Protein AF-C0BA17-F1 (afdb_monomer_lite)

Organism: NCBI:txid470146

Secondary structure (DSSP, 8-state):
----------HHHHHHHHHHHHHHHHHHHHHHHHHHHHHHH---TTS-HHHHHHHHHHHHHHHHHHHHIIIIIHHHHHHHHHHHHHTTT-TT-------S-HHHHHHHHHHHHHHHHHHHHHHHHHHHHHHHHHHHHHHHHHHHHHHHHHTTS---HHHHHHHHHHHHHHHHHHHHHHHHHHHHHHHHS----------

Sequence (199 aa):
MEQKKEKGLRIRSCLTGAIWLALVFSTVISALLFAFLNHFFNLPGSIPVLGWLLIFNTLIAGLITSFINAKLLEPITRLSKAMKEVSQGDFEQHLETNSRIAEVGESYQSFNVMTKELRATEVLQMDFVSNVSHEFKTPINAIEGYTMLLQGEELSSDQEEYVEKILFNTQRLSGLVGNILLLSKLENQNIPIEKNKNI

Structure (mmCIF, N/CA/C/O backbone):
data_AF-C0BA17-F1
#
_entry.id   AF-C0BA17-F1
#
loop_
_atom_site.group_PDB
_atom_site.id
_atom_site.type_symbol
_atom_site.label_atom_id
_atom_site.label_alt_id
_atom_site.label_comp_id
_atom_site.label_asym_id
_atom_site.label_entity_id
_atom_site.label_seq_id
_atom_site.pdbx_PDB_ins_code
_atom_site.Cartn_x
_atom_site.Cartn_y
_atom_site.Cartn_z
_atom_site.occupancy
_atom_site.B_iso_or_equiv
_atom_site.auth_seq_id
_atom_site.auth_comp_id
_atom_site.auth_asym_id
_atom_site.auth_atom_id
_atom_site.pdbx_PDB_model_num
ATOM 1 N N . MET A 1 1 ? 27.473 -35.190 5.246 1.00 37.75 1 MET A N 1
ATOM 2 C CA . MET A 1 1 ? 27.204 -35.273 3.792 1.00 37.75 1 MET A CA 1
ATOM 3 C C . MET A 1 1 ? 25.792 -34.764 3.562 1.00 37.75 1 MET A C 1
ATOM 5 O O . MET A 1 1 ? 24.911 -35.259 4.236 1.00 37.75 1 MET A O 1
ATOM 9 N N . GLU A 1 2 ? 25.442 -33.777 2.754 1.00 39.88 2 GLU A N 1
ATOM 10 C CA . GLU A 1 2 ? 26.120 -32.715 2.015 1.00 39.88 2 GLU A CA 1
ATOM 11 C C . GLU A 1 2 ? 25.071 -31.591 1.955 1.00 39.88 2 GLU A C 1
ATOM 13 O O . GLU A 1 2 ? 23.954 -31.812 1.489 1.00 39.88 2 GLU A O 1
ATOM 18 N N . GLN A 1 3 ? 25.390 -30.397 2.463 1.00 38.34 3 GLN A N 1
ATOM 19 C CA . GLN A 1 3 ? 24.541 -29.229 2.240 1.00 38.34 3 GLN A CA 1
ATOM 20 C C . GLN A 1 3 ? 24.748 -28.757 0.801 1.00 38.34 3 GLN A C 1
ATOM 22 O O . GLN A 1 3 ? 25.823 -28.269 0.441 1.00 38.34 3 GLN A O 1
ATOM 27 N N . LYS A 1 4 ? 23.704 -28.892 -0.019 1.00 41.78 4 LYS A N 1
ATOM 28 C CA . LYS A 1 4 ? 23.625 -28.332 -1.368 1.00 41.78 4 LYS A CA 1
ATOM 29 C C . LYS A 1 4 ? 23.579 -26.807 -1.255 1.00 41.78 4 LYS A C 1
ATOM 31 O O . LYS A 1 4 ? 22.530 -26.193 -1.111 1.00 41.78 4 LYS A O 1
ATOM 36 N N . LYS A 1 5 ? 24.768 -26.210 -1.265 1.00 42.09 5 LYS A N 1
ATOM 37 C CA . LYS A 1 5 ? 25.025 -24.771 -1.305 1.00 42.09 5 LYS A CA 1
ATOM 38 C C . LYS A 1 5 ? 24.617 -24.266 -2.689 1.00 42.09 5 LYS A C 1
ATOM 40 O O . LYS A 1 5 ? 25.444 -24.173 -3.596 1.00 42.09 5 LYS A O 1
ATOM 45 N N . GLU A 1 6 ? 23.321 -24.042 -2.876 1.00 44.59 6 GLU A N 1
ATOM 46 C CA . GLU A 1 6 ? 22.788 -23.481 -4.109 1.00 44.59 6 GLU A CA 1
ATOM 47 C C . GLU A 1 6 ? 23.373 -22.077 -4.265 1.00 44.59 6 GLU A C 1
ATOM 49 O O . GLU A 1 6 ? 23.166 -21.169 -3.456 1.00 44.59 6 GLU A O 1
ATOM 54 N N . LYS A 1 7 ? 24.272 -21.965 -5.243 1.00 46.41 7 LYS A N 1
ATOM 55 C CA . LYS A 1 7 ? 25.033 -20.763 -5.540 1.00 46.41 7 LYS A CA 1
ATOM 56 C C . LYS A 1 7 ? 24.039 -19.686 -5.945 1.00 46.41 7 LYS A C 1
ATOM 58 O O . LYS A 1 7 ? 23.653 -19.611 -7.106 1.00 46.41 7 LYS A O 1
ATOM 63 N N . GLY A 1 8 ? 23.685 -18.823 -4.997 1.00 43.81 8 GLY A N 1
ATOM 64 C CA . GLY A 1 8 ? 23.186 -17.489 -5.286 1.00 43.81 8 GLY A CA 1
ATOM 65 C C . GLY A 1 8 ? 24.250 -16.760 -6.097 1.00 43.81 8 GLY A C 1
ATOM 66 O O . GLY A 1 8 ? 25.112 -16.077 -5.539 1.00 43.81 8 GLY A O 1
ATOM 67 N N . LEU A 1 9 ? 24.230 -16.962 -7.416 1.00 45.84 9 LEU A N 1
ATOM 68 C CA . LEU A 1 9 ? 24.919 -16.133 -8.385 1.00 45.84 9 LEU A CA 1
ATOM 69 C C . LEU A 1 9 ? 24.298 -14.753 -8.200 1.00 45.84 9 LEU A C 1
ATOM 71 O O . LEU A 1 9 ? 23.216 -14.471 -8.707 1.00 45.84 9 LEU A O 1
ATOM 75 N N . ARG A 1 10 ? 24.913 -13.962 -7.314 1.00 52.06 10 ARG A N 1
ATOM 76 C CA . ARG A 1 10 ? 24.402 -12.671 -6.859 1.00 52.06 10 ARG A CA 1
ATOM 77 C C . ARG A 1 10 ? 23.952 -11.914 -8.100 1.00 52.06 10 ARG A C 1
ATOM 79 O O . ARG A 1 10 ? 24.750 -11.781 -9.017 1.00 52.06 10 ARG A O 1
ATOM 86 N N . ILE A 1 11 ? 22.720 -11.410 -8.114 1.00 52.88 11 ILE A N 1
ATOM 87 C CA . ILE A 1 11 ? 22.128 -10.570 -9.176 1.00 52.88 11 ILE A CA 1
ATOM 88 C C . ILE A 1 11 ? 23.150 -9.567 -9.758 1.00 52.88 11 ILE A C 1
ATOM 90 O O . ILE A 1 11 ? 23.197 -9.336 -10.962 1.00 52.88 11 ILE A O 1
ATOM 94 N N . ARG A 1 12 ? 24.071 -9.086 -8.910 1.00 41.84 12 ARG A N 1
ATOM 95 C CA . ARG A 1 12 ? 25.270 -8.307 -9.254 1.00 41.84 12 ARG A CA 1
ATOM 96 C C . ARG A 1 12 ? 26.158 -8.919 -10.356 1.00 41.84 12 ARG A C 1
ATOM 98 O O . ARG A 1 12 ? 26.514 -8.191 -11.266 1.00 41.84 12 ARG A O 1
ATOM 105 N N . SER A 1 13 ? 26.497 -10.208 -10.311 1.00 52.38 13 SER A N 1
ATOM 106 C CA . SER A 1 13 ? 27.333 -10.906 -11.305 1.00 52.38 13 SER A CA 1
ATOM 107 C C . SER A 1 13 ? 26.639 -11.090 -12.662 1.00 52.38 13 SER A C 1
ATOM 109 O O . SER A 1 13 ? 27.304 -11.084 -13.694 1.00 52.38 13 SER A O 1
ATOM 111 N N . CYS A 1 14 ? 25.309 -11.234 -12.673 1.00 49.97 14 CYS A N 1
ATOM 112 C CA . CYS A 1 14 ? 24.522 -11.290 -13.908 1.00 49.97 14 CYS A CA 1
ATOM 113 C C . CYS A 1 14 ? 24.388 -9.891 -14.535 1.00 49.97 14 CYS A C 1
ATOM 115 O O . CYS A 1 14 ? 24.635 -9.723 -15.727 1.00 49.97 14 CYS A O 1
ATOM 117 N N . LEU A 1 15 ? 24.123 -8.867 -13.711 1.00 55.53 15 LEU A N 1
ATOM 118 C CA . LEU A 1 15 ? 24.099 -7.459 -14.122 1.00 55.53 15 LEU A CA 1
ATOM 119 C C . LEU A 1 15 ? 25.442 -6.990 -14.682 1.00 55.53 15 LEU A C 1
ATOM 121 O O . LEU A 1 15 ? 25.468 -6.36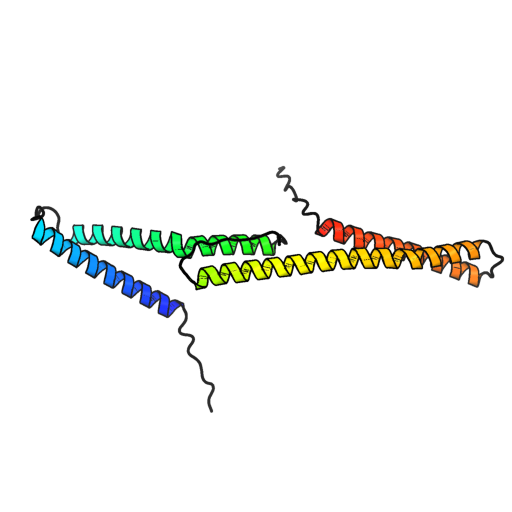2 -15.734 1.00 55.53 15 LEU A O 1
ATOM 125 N N . THR A 1 16 ? 26.563 -7.318 -14.033 1.00 61.41 16 THR A N 1
ATOM 126 C CA . THR A 1 16 ? 27.886 -6.953 -14.557 1.00 61.41 16 THR A CA 1
ATOM 127 C C . THR A 1 16 ? 28.165 -7.639 -15.890 1.00 61.41 16 THR A C 1
ATOM 129 O O . THR A 1 16 ? 28.666 -6.987 -16.800 1.00 61.41 16 THR A O 1
ATOM 132 N N . GLY A 1 17 ? 27.792 -8.914 -16.049 1.00 66.81 17 GLY A N 1
ATOM 133 C CA . GLY A 1 17 ? 27.901 -9.623 -17.328 1.00 66.81 17 GLY A CA 1
ATOM 134 C C . GLY A 1 17 ? 27.063 -8.982 -18.440 1.00 66.81 17 GLY A C 1
ATOM 135 O O . GLY A 1 17 ? 27.562 -8.779 -19.544 1.00 66.81 17 GLY A O 1
ATOM 136 N N . ALA A 1 18 ? 25.824 -8.589 -18.135 1.00 68.81 18 ALA A N 1
ATOM 137 C CA . ALA A 1 18 ? 24.942 -7.903 -19.077 1.00 68.81 18 ALA A CA 1
ATOM 138 C C . ALA A 1 18 ? 25.471 -6.513 -19.477 1.00 68.81 18 ALA A C 1
ATOM 140 O O . ALA A 1 18 ? 25.403 -6.150 -20.648 1.00 68.81 18 ALA A O 1
ATOM 141 N N . ILE A 1 19 ? 26.055 -5.762 -18.536 1.00 72.06 19 ILE A N 1
ATOM 142 C CA . ILE A 1 19 ? 26.684 -4.457 -18.802 1.00 72.06 19 ILE A CA 1
ATOM 143 C C . ILE A 1 19 ? 27.902 -4.617 -19.721 1.00 72.06 19 ILE A C 1
ATOM 145 O O . ILE A 1 19 ? 28.034 -3.881 -20.697 1.00 72.06 19 ILE A O 1
ATOM 149 N N . TRP A 1 20 ? 28.770 -5.597 -19.451 1.00 75.44 20 TRP A N 1
ATOM 150 C CA . TRP A 1 20 ? 29.926 -5.881 -20.307 1.00 75.44 20 TRP A CA 1
ATOM 151 C C . TRP A 1 20 ? 29.505 -6.321 -21.710 1.00 75.44 20 TRP A C 1
ATOM 153 O O . TRP A 1 20 ? 30.062 -5.833 -22.691 1.00 75.44 20 TRP A O 1
ATOM 163 N N . LEU A 1 21 ? 28.484 -7.174 -21.823 1.00 77.75 21 LEU A N 1
ATOM 164 C CA . LEU A 1 21 ? 27.915 -7.556 -23.115 1.00 77.75 21 LEU A CA 1
ATOM 165 C C . LEU A 1 21 ? 27.338 -6.344 -23.855 1.00 77.75 21 LEU A C 1
ATOM 167 O O . LEU A 1 21 ? 27.634 -6.167 -25.031 1.00 77.75 21 LEU A O 1
ATOM 171 N N . ALA A 1 22 ? 26.591 -5.469 -23.180 1.00 75.88 22 ALA A N 1
ATOM 172 C CA . ALA A 1 22 ? 26.044 -4.256 -23.787 1.00 75.88 22 ALA A CA 1
ATOM 173 C C . ALA A 1 22 ? 27.142 -3.299 -24.289 1.00 75.88 22 ALA A C 1
ATOM 175 O O . ALA A 1 22 ? 27.007 -2.727 -25.371 1.00 75.88 22 ALA A O 1
ATOM 176 N N . LEU A 1 23 ? 28.252 -3.163 -23.552 1.00 79.75 23 LEU A N 1
ATOM 177 C CA . LEU A 1 23 ? 29.409 -2.367 -23.974 1.00 79.75 23 LEU A CA 1
ATOM 178 C C . LEU A 1 23 ? 30.092 -2.959 -25.212 1.00 79.75 23 LEU A C 1
ATOM 180 O O . LEU A 1 23 ? 30.388 -2.221 -26.149 1.00 79.75 23 LEU A O 1
ATOM 184 N N . VAL A 1 24 ? 30.297 -4.279 -25.242 1.00 81.12 24 VAL A N 1
ATOM 185 C CA . VAL A 1 24 ? 30.885 -4.978 -26.397 1.00 81.12 24 VAL A CA 1
ATOM 186 C C . VAL A 1 24 ? 29.970 -4.886 -27.620 1.00 81.12 24 VAL A C 1
ATOM 188 O O . VAL A 1 24 ? 30.434 -4.615 -28.722 1.00 81.12 24 VAL A O 1
ATOM 191 N N . PHE A 1 25 ? 28.658 -5.043 -27.448 1.00 83.06 25 PHE A N 1
ATOM 192 C CA . PHE A 1 25 ? 27.710 -4.865 -28.548 1.00 83.06 25 PHE A CA 1
ATOM 193 C C . PHE A 1 25 ? 27.686 -3.419 -29.055 1.00 83.06 25 PHE A C 1
ATOM 195 O O . PHE A 1 25 ? 27.679 -3.206 -30.264 1.00 83.06 25 PHE A O 1
ATOM 202 N N . SER A 1 26 ? 27.737 -2.425 -28.163 1.00 80.56 26 SER A N 1
ATOM 203 C CA . SER A 1 26 ? 27.787 -1.005 -28.537 1.00 80.56 26 SER A CA 1
ATOM 204 C C . SER A 1 26 ? 29.020 -0.675 -29.387 1.00 80.56 26 SER A C 1
ATOM 206 O O . SER A 1 26 ? 28.904 -0.008 -30.418 1.00 80.56 26 SER A O 1
ATOM 208 N N . THR A 1 27 ? 30.198 -1.191 -29.017 1.00 82.00 27 THR A N 1
ATOM 209 C CA . THR A 1 27 ? 31.430 -0.965 -29.790 1.00 82.00 27 THR A CA 1
ATOM 210 C C . THR A 1 27 ? 31.397 -1.661 -31.148 1.00 82.00 27 THR A C 1
ATOM 212 O O . THR A 1 27 ? 31.800 -1.057 -32.142 1.00 82.00 27 THR A O 1
ATOM 215 N N . VAL A 1 28 ? 30.860 -2.883 -31.225 1.00 85.81 28 VAL A N 1
ATOM 216 C CA . VAL A 1 28 ? 30.693 -3.616 -32.490 1.00 85.81 28 VAL A CA 1
ATOM 217 C C . VAL A 1 28 ? 29.706 -2.903 -33.420 1.00 85.81 28 VAL A C 1
ATOM 219 O O . VAL A 1 28 ? 30.016 -2.698 -34.592 1.00 85.81 28 VAL A O 1
ATOM 222 N N . ILE A 1 29 ? 28.551 -2.465 -32.908 1.00 83.94 29 ILE A N 1
ATOM 223 C CA . ILE A 1 29 ? 27.542 -1.722 -33.684 1.00 83.94 29 ILE A CA 1
ATOM 224 C C . ILE A 1 29 ? 28.129 -0.407 -34.207 1.00 83.94 29 ILE A C 1
ATOM 226 O O . ILE A 1 29 ? 27.979 -0.094 -35.387 1.00 83.94 29 ILE A O 1
ATOM 230 N N . SER A 1 30 ? 28.836 0.336 -33.353 1.00 82.94 30 SER A N 1
ATOM 231 C CA . SER A 1 30 ? 29.522 1.578 -33.721 1.00 82.94 30 SER A CA 1
ATOM 232 C C . SER A 1 30 ? 30.542 1.363 -34.850 1.00 82.94 30 SER A C 1
ATOM 234 O O . SER A 1 30 ? 30.538 2.099 -35.839 1.00 82.94 30 SER A O 1
ATOM 236 N N . ALA A 1 31 ? 31.361 0.309 -34.762 1.00 81.75 31 ALA A N 1
ATOM 237 C CA . ALA A 1 31 ? 32.351 -0.028 -35.785 1.00 81.75 31 ALA A CA 1
ATOM 238 C C . ALA A 1 31 ? 31.712 -0.426 -37.128 1.00 81.75 31 ALA A C 1
ATOM 240 O O . ALA A 1 31 ? 32.164 0.026 -38.182 1.00 81.75 31 ALA A O 1
ATOM 241 N N . LEU A 1 32 ? 30.643 -1.231 -37.102 1.00 85.19 32 LEU A N 1
ATOM 242 C CA . LEU A 1 32 ? 29.906 -1.628 -38.306 1.00 85.19 32 LEU A CA 1
ATOM 243 C C . LEU A 1 32 ? 29.239 -0.430 -38.989 1.00 85.19 32 LEU A C 1
ATOM 245 O O . LEU A 1 32 ? 29.305 -0.299 -40.210 1.00 85.19 32 LEU A O 1
ATOM 249 N N . LEU A 1 33 ? 28.628 0.462 -38.208 1.00 82.38 33 LEU A N 1
ATOM 250 C CA . LEU A 1 33 ? 27.942 1.642 -38.726 1.00 82.38 33 LEU A CA 1
ATOM 251 C C . LEU A 1 33 ? 28.930 2.653 -39.324 1.00 82.38 33 LEU A C 1
ATOM 253 O O . LEU A 1 33 ? 28.670 3.209 -40.391 1.00 82.38 33 LEU A O 1
ATOM 257 N N . PHE A 1 34 ? 30.100 2.821 -38.700 1.00 82.44 34 PHE A N 1
ATOM 258 C CA . PHE A 1 34 ? 31.200 3.591 -39.278 1.00 82.44 34 PHE A CA 1
ATOM 259 C C . PHE A 1 34 ? 31.673 3.003 -40.617 1.00 82.44 34 PHE A C 1
ATOM 261 O O . PHE A 1 34 ? 31.776 3.734 -41.602 1.00 82.44 34 PHE A O 1
ATOM 268 N N . ALA A 1 35 ? 31.919 1.688 -40.681 1.00 82.12 35 ALA A N 1
ATOM 269 C CA . ALA A 1 35 ? 32.354 1.017 -41.907 1.00 82.12 35 ALA A CA 1
ATOM 270 C C . ALA A 1 35 ? 31.323 1.159 -43.043 1.00 82.12 35 ALA A C 1
ATOM 272 O O . ALA A 1 35 ? 31.694 1.447 -44.181 1.00 82.12 35 ALA A O 1
ATOM 273 N N . PHE A 1 36 ? 30.033 1.021 -42.721 1.00 84.81 36 PHE A N 1
ATOM 274 C CA . PHE A 1 36 ? 28.930 1.200 -43.664 1.00 84.81 36 PHE A CA 1
ATOM 275 C C . PHE A 1 36 ? 28.864 2.630 -44.221 1.00 84.81 36 PHE A C 1
ATOM 277 O O . PHE A 1 36 ? 28.823 2.817 -45.438 1.00 84.81 36 PHE A O 1
ATOM 284 N N . LEU A 1 37 ? 28.903 3.647 -43.353 1.00 79.94 37 LEU A N 1
ATOM 285 C CA . LEU A 1 37 ? 28.860 5.050 -43.777 1.00 79.94 37 LEU A CA 1
ATOM 286 C C . LEU A 1 37 ? 30.090 5.439 -44.599 1.00 79.94 37 LEU A C 1
ATOM 288 O O . LEU A 1 37 ? 29.957 6.135 -45.604 1.00 79.94 37 LEU A O 1
ATOM 292 N N . ASN A 1 38 ? 31.275 4.961 -44.213 1.00 78.44 38 ASN A N 1
ATOM 293 C CA . ASN A 1 38 ? 32.498 5.220 -44.961 1.00 78.44 38 ASN A CA 1
ATOM 294 C C . ASN A 1 38 ? 32.453 4.601 -46.369 1.00 78.44 38 ASN A C 1
ATOM 296 O O . ASN A 1 38 ? 32.897 5.235 -47.321 1.00 78.44 38 ASN A O 1
ATOM 300 N N . HIS A 1 39 ? 31.876 3.401 -46.512 1.00 81.25 39 HIS A N 1
ATOM 301 C CA . HIS A 1 39 ? 31.716 2.735 -47.807 1.00 81.25 39 HIS A CA 1
ATOM 302 C C . HIS A 1 39 ? 30.746 3.472 -48.744 1.00 81.25 39 HIS A C 1
ATOM 304 O O . HIS A 1 39 ? 31.025 3.597 -49.932 1.00 81.25 39 HIS A O 1
ATOM 310 N N . PHE A 1 40 ? 29.619 3.966 -48.222 1.00 81.56 40 PHE A N 1
ATOM 311 C CA . PHE A 1 40 ? 28.584 4.603 -49.044 1.00 81.56 40 PHE A CA 1
ATOM 312 C C . PHE A 1 40 ? 28.825 6.092 -49.325 1.00 81.56 40 PHE A C 1
ATOM 314 O O . PHE A 1 40 ? 28.455 6.565 -50.396 1.00 81.56 40 PHE A O 1
ATOM 321 N N . PHE A 1 41 ? 29.411 6.841 -48.385 1.00 76.88 41 PHE A N 1
ATOM 322 C CA . PHE A 1 41 ? 29.437 8.310 -48.442 1.00 76.88 41 PHE A CA 1
ATOM 323 C C . PHE A 1 41 ? 30.826 8.938 -48.619 1.00 76.88 41 PHE A C 1
ATOM 325 O O . PHE A 1 41 ? 30.887 10.161 -48.707 1.00 76.88 41 PHE A O 1
ATOM 332 N N . ASN A 1 42 ? 31.918 8.155 -48.699 1.00 69.12 42 ASN A N 1
ATOM 333 C CA . ASN A 1 42 ? 33.300 8.666 -48.801 1.00 69.12 42 ASN A CA 1
ATOM 334 C C . ASN A 1 42 ? 33.532 9.861 -47.855 1.00 69.12 42 ASN A C 1
ATOM 336 O O . ASN A 1 42 ? 33.768 10.991 -48.290 1.00 69.12 42 ASN A O 1
ATOM 340 N N . LEU A 1 43 ? 33.376 9.615 -46.549 1.00 67.38 43 LEU A N 1
ATOM 341 C CA . LEU A 1 43 ? 33.433 10.660 -45.527 1.00 67.38 43 LEU A CA 1
ATOM 342 C C . LEU A 1 43 ? 34.754 11.449 -45.628 1.00 67.38 43 LEU A C 1
ATOM 344 O O . LEU A 1 43 ? 35.813 10.845 -45.817 1.00 67.38 43 LEU A O 1
ATOM 348 N N . PRO A 1 44 ? 34.727 12.787 -45.482 1.00 64.06 44 PRO A N 1
ATOM 349 C CA . PRO A 1 44 ? 35.934 13.600 -45.558 1.00 64.06 44 PRO A CA 1
ATOM 350 C C . PRO A 1 44 ? 36.943 13.145 -44.497 1.00 64.06 44 PRO A C 1
ATOM 352 O O . PRO A 1 44 ? 36.621 13.071 -43.310 1.00 64.06 44 PRO A O 1
ATOM 355 N N . GLY A 1 45 ? 38.181 12.870 -44.919 1.00 63.00 45 GLY A N 1
ATOM 356 C CA . GLY A 1 45 ? 39.263 12.327 -44.081 1.00 63.00 45 GLY A CA 1
ATOM 357 C C . GLY A 1 45 ? 39.786 13.259 -42.978 1.00 63.00 45 GLY A C 1
ATOM 358 O O . GLY A 1 45 ? 40.876 13.042 -42.460 1.00 63.00 45 GLY A O 1
ATOM 359 N N . SER A 1 46 ? 39.047 14.313 -42.630 1.00 66.38 46 SER A N 1
ATOM 360 C CA . SER A 1 46 ? 39.433 15.312 -41.631 1.00 66.38 46 SER A CA 1
ATOM 361 C C . SER A 1 46 ? 39.185 14.854 -40.190 1.00 66.38 46 SER A C 1
ATOM 363 O O . SER A 1 46 ? 39.854 15.345 -39.285 1.00 66.38 46 SER A O 1
ATOM 365 N N . ILE A 1 47 ? 38.247 13.924 -39.956 1.00 72.94 47 ILE A N 1
ATOM 366 C CA . ILE A 1 47 ? 37.960 13.388 -38.616 1.00 72.94 47 ILE A CA 1
ATOM 367 C C . ILE A 1 47 ? 38.559 11.978 -38.498 1.00 72.94 47 ILE A C 1
ATOM 369 O O . ILE A 1 47 ? 38.169 11.095 -39.266 1.00 72.94 47 ILE A O 1
ATOM 373 N N . PRO A 1 48 ? 39.468 11.723 -37.537 1.00 79.12 48 PRO A N 1
ATOM 374 C CA . PRO A 1 48 ? 40.020 10.390 -37.324 1.00 79.12 48 PRO A CA 1
ATOM 375 C C . PRO A 1 48 ? 38.918 9.397 -36.925 1.00 79.12 48 PRO A C 1
ATOM 377 O O . PRO A 1 48 ? 37.978 9.756 -36.218 1.00 79.12 48 PRO A O 1
ATOM 380 N N . VAL A 1 49 ? 39.066 8.125 -37.314 1.00 74.56 49 VAL A N 1
ATOM 381 C CA . VAL A 1 49 ? 38.120 7.019 -37.026 1.00 74.56 49 VAL A CA 1
ATOM 382 C C . VAL A 1 49 ? 37.686 6.981 -35.553 1.00 74.56 49 VAL A C 1
ATOM 384 O O . VAL A 1 49 ? 36.518 6.759 -35.239 1.00 74.56 49 VAL A O 1
ATOM 387 N N . LEU A 1 50 ? 38.620 7.270 -34.642 1.00 76.75 50 LEU A N 1
ATOM 388 C CA . LEU A 1 50 ? 38.376 7.344 -33.201 1.00 76.75 50 LEU A CA 1
ATOM 389 C C . LEU A 1 50 ? 37.292 8.368 -32.817 1.00 76.75 50 LEU A C 1
ATOM 391 O O . LEU A 1 50 ? 36.510 8.104 -31.908 1.00 76.75 50 LEU A O 1
ATOM 395 N N . GLY A 1 51 ? 37.206 9.506 -33.514 1.00 80.94 51 GLY A N 1
ATOM 396 C CA . GLY A 1 51 ? 36.201 10.539 -33.247 1.00 80.94 51 GLY A CA 1
ATOM 397 C C . GLY A 1 51 ? 34.779 10.054 -33.531 1.00 80.94 51 GLY A C 1
ATOM 398 O O . GLY A 1 51 ? 33.887 10.223 -32.702 1.00 80.94 51 GLY A O 1
ATOM 399 N N . TRP A 1 52 ? 34.578 9.369 -34.658 1.00 77.19 52 TRP A N 1
ATOM 400 C CA . TRP A 1 52 ? 33.281 8.787 -35.012 1.00 77.19 52 TRP A CA 1
ATOM 401 C C . TRP A 1 52 ? 32.855 7.675 -34.052 1.00 77.19 52 TRP A C 1
ATOM 403 O O . TRP A 1 52 ? 31.696 7.633 -33.638 1.00 77.19 52 TRP A O 1
ATOM 413 N N . LEU A 1 53 ? 33.793 6.820 -33.634 1.00 80.56 53 LEU A N 1
ATOM 414 C CA . LEU A 1 53 ? 33.509 5.757 -32.669 1.00 80.56 53 LEU A CA 1
ATOM 415 C C . LEU A 1 53 ? 33.008 6.306 -31.327 1.00 80.56 53 LEU A C 1
ATOM 417 O O . LEU A 1 53 ? 32.067 5.745 -30.761 1.00 80.56 53 LEU A O 1
ATOM 421 N N . LEU A 1 54 ? 33.594 7.404 -30.833 1.00 83.00 54 LEU A N 1
ATOM 422 C CA . LEU A 1 54 ? 33.161 8.057 -29.593 1.00 83.00 54 LEU A CA 1
ATOM 423 C C . LEU A 1 54 ? 31.760 8.668 -29.715 1.00 83.00 54 LEU A C 1
ATOM 425 O O . LEU A 1 54 ? 30.954 8.529 -28.790 1.00 83.00 54 LEU A O 1
ATOM 429 N N . ILE A 1 55 ? 31.450 9.296 -30.854 1.00 84.06 55 ILE A N 1
ATOM 430 C CA . ILE A 1 55 ? 30.126 9.878 -31.117 1.00 84.06 55 ILE A CA 1
ATOM 431 C C . ILE A 1 55 ? 29.056 8.783 -31.095 1.00 84.06 55 ILE A C 1
ATOM 433 O O . ILE A 1 55 ? 28.074 8.894 -30.361 1.00 84.06 55 ILE A O 1
ATOM 437 N N . PHE A 1 56 ? 29.261 7.693 -31.838 1.00 82.81 56 PHE A N 1
ATOM 438 C CA . PHE A 1 56 ? 28.295 6.595 -31.882 1.00 82.81 56 PHE A CA 1
ATOM 439 C C . PHE A 1 56 ? 28.160 5.879 -30.542 1.00 82.81 56 PHE A C 1
ATOM 441 O O . PHE A 1 56 ? 27.042 5.573 -30.141 1.00 82.81 56 PHE A O 1
ATOM 448 N N . ASN A 1 57 ? 29.258 5.662 -29.814 1.00 83.56 57 ASN A N 1
ATOM 449 C CA . ASN A 1 57 ? 29.194 5.050 -28.488 1.00 83.56 57 ASN A CA 1
ATOM 450 C C . ASN A 1 57 ? 28.364 5.913 -27.521 1.00 83.56 57 ASN A C 1
ATOM 452 O O . ASN A 1 57 ? 27.459 5.404 -26.864 1.00 83.56 57 ASN A O 1
ATOM 456 N N . THR A 1 58 ? 28.588 7.230 -27.515 1.00 85.94 58 THR A N 1
ATOM 457 C CA . THR A 1 58 ? 27.820 8.170 -26.682 1.00 85.94 58 THR A CA 1
ATOM 458 C C . THR A 1 58 ? 26.337 8.187 -27.065 1.00 85.94 58 THR A C 1
ATOM 460 O O . THR A 1 58 ? 25.475 8.150 -26.186 1.00 85.94 58 THR A O 1
ATOM 463 N N . LEU A 1 59 ? 26.020 8.184 -28.365 1.00 85.06 59 LEU A N 1
ATOM 464 C CA . LEU A 1 59 ? 24.638 8.123 -28.851 1.00 85.06 59 LEU A CA 1
ATOM 465 C C . LEU A 1 59 ? 23.943 6.820 -28.439 1.00 85.06 59 LEU A C 1
ATOM 467 O O . LEU A 1 59 ? 22.839 6.858 -27.897 1.00 85.06 59 LEU A O 1
ATOM 471 N N . ILE A 1 60 ? 24.595 5.673 -28.645 1.00 84.19 60 ILE A N 1
ATOM 472 C CA . ILE A 1 60 ? 24.058 4.357 -28.276 1.00 84.19 60 ILE A CA 1
ATOM 473 C C . ILE A 1 60 ? 23.859 4.273 -26.758 1.00 84.19 60 ILE A C 1
ATOM 475 O O . ILE A 1 60 ? 22.794 3.856 -26.303 1.00 84.19 60 ILE A O 1
ATOM 479 N N . ALA A 1 61 ? 24.836 4.716 -25.965 1.00 82.12 61 ALA A N 1
ATOM 480 C CA . ALA A 1 61 ? 24.734 4.737 -24.509 1.00 82.12 61 ALA A CA 1
ATOM 481 C C . ALA A 1 61 ? 23.568 5.615 -24.025 1.00 82.12 61 ALA A C 1
ATOM 483 O O . ALA A 1 61 ? 22.816 5.204 -23.138 1.00 82.12 61 ALA A O 1
ATOM 484 N N . GLY A 1 62 ? 23.370 6.788 -24.634 1.00 83.38 62 GLY A N 1
ATOM 485 C CA . GLY A 1 62 ? 22.237 7.669 -24.346 1.00 83.38 62 GLY A CA 1
ATOM 486 C C . GLY A 1 62 ? 20.886 7.018 -24.659 1.00 83.38 62 GLY A C 1
ATOM 487 O O . GLY A 1 62 ? 19.977 7.061 -23.828 1.00 83.38 62 GLY A O 1
ATOM 488 N N . LEU A 1 63 ? 20.770 6.346 -25.809 1.00 83.88 63 LEU A N 1
ATOM 489 C CA . LEU A 1 63 ? 19.557 5.621 -26.204 1.00 83.88 63 LEU A CA 1
ATOM 490 C C . LEU A 1 63 ? 19.238 4.466 -25.250 1.00 83.88 63 LEU A C 1
ATOM 492 O O . LEU A 1 63 ? 18.104 4.349 -24.787 1.00 83.88 63 LEU A O 1
ATOM 496 N N . ILE A 1 64 ? 20.237 3.646 -24.913 1.00 84.31 64 ILE A N 1
ATOM 497 C CA . ILE A 1 64 ? 20.078 2.538 -23.961 1.00 84.31 64 ILE A CA 1
ATOM 498 C C . ILE A 1 64 ? 19.648 3.078 -22.594 1.00 84.31 64 ILE A C 1
ATOM 500 O O . ILE A 1 64 ? 18.704 2.564 -21.997 1.00 84.31 64 ILE A O 1
ATOM 504 N N . THR A 1 65 ? 20.297 4.140 -22.113 1.00 83.31 65 THR A N 1
ATOM 505 C CA . THR A 1 65 ? 19.975 4.757 -20.818 1.00 83.31 65 THR A CA 1
ATOM 506 C C . THR A 1 65 ? 18.541 5.280 -20.794 1.00 83.31 65 THR A C 1
ATOM 508 O O . THR A 1 65 ? 17.793 4.985 -19.862 1.00 83.31 65 THR A O 1
ATOM 511 N N . SER A 1 66 ? 18.129 6.008 -21.835 1.00 81.81 66 SER A N 1
ATOM 512 C CA . SER A 1 66 ? 16.761 6.515 -21.967 1.00 81.81 66 SER A CA 1
ATOM 513 C C . SER A 1 66 ? 15.735 5.376 -21.991 1.00 81.81 66 SER A C 1
ATOM 515 O O . SER A 1 66 ? 14.719 5.436 -21.294 1.00 81.81 66 SER A O 1
ATOM 517 N N . PHE A 1 67 ? 16.038 4.293 -22.711 1.00 85.19 67 PHE A N 1
ATOM 518 C CA . PHE A 1 67 ? 15.186 3.112 -22.777 1.00 85.19 67 PHE A CA 1
ATOM 519 C C . PHE A 1 67 ? 15.032 2.423 -21.414 1.00 85.19 67 PHE A C 1
ATOM 521 O O . PHE A 1 67 ? 13.907 2.151 -20.994 1.00 85.19 67 PHE A O 1
ATOM 528 N N . ILE A 1 68 ? 16.137 2.178 -20.697 1.00 82.88 68 ILE A N 1
ATOM 529 C CA . ILE A 1 68 ? 16.114 1.576 -19.353 1.00 82.88 68 ILE A CA 1
ATOM 530 C C . ILE A 1 68 ? 15.320 2.459 -18.389 1.00 82.88 68 ILE A C 1
ATOM 532 O O . ILE A 1 68 ? 14.496 1.951 -17.626 1.00 82.88 68 ILE A O 1
ATOM 536 N N . ASN A 1 69 ? 15.533 3.776 -18.442 1.00 83.69 69 ASN A N 1
ATOM 537 C CA . ASN A 1 69 ? 14.834 4.712 -17.574 1.00 83.69 69 ASN A CA 1
ATOM 538 C C . ASN A 1 69 ? 13.313 4.633 -17.771 1.00 83.69 69 ASN A C 1
ATOM 540 O O . ASN A 1 69 ? 12.586 4.413 -16.808 1.00 83.69 69 ASN A O 1
ATOM 544 N N . ALA A 1 70 ? 12.843 4.722 -19.018 1.00 84.44 70 ALA A N 1
ATOM 545 C CA . ALA A 1 70 ? 11.414 4.726 -19.331 1.00 84.44 70 ALA A CA 1
ATOM 546 C C . ALA A 1 70 ? 10.729 3.358 -19.142 1.00 84.44 70 ALA A C 1
ATOM 548 O O . ALA A 1 70 ? 9.534 3.295 -18.861 1.00 84.44 70 ALA A O 1
ATOM 549 N N . LYS A 1 71 ? 11.449 2.243 -19.338 1.00 83.44 71 LYS A N 1
ATOM 550 C CA . LYS A 1 71 ? 10.854 0.892 -19.304 1.00 83.44 71 LYS A CA 1
ATOM 551 C C . LYS A 1 71 ? 10.984 0.172 -17.970 1.00 83.44 71 LYS A C 1
ATOM 553 O O . LYS A 1 71 ? 10.165 -0.702 -17.700 1.00 83.44 71 LYS A O 1
ATOM 558 N N . LEU A 1 72 ? 11.988 0.506 -17.164 1.00 83.62 72 LEU A N 1
ATOM 559 C CA . LEU A 1 72 ? 12.295 -0.223 -15.935 1.00 83.62 72 LEU A CA 1
ATOM 560 C C . LEU A 1 72 ? 12.424 0.708 -14.729 1.00 83.62 72 LEU A C 1
ATOM 562 O O . LEU A 1 72 ? 11.776 0.473 -13.714 1.00 83.62 72 LEU A O 1
ATOM 566 N N . LEU A 1 73 ? 13.216 1.778 -14.835 1.00 85.88 73 LEU A N 1
ATOM 567 C CA . LEU A 1 73 ? 13.548 2.598 -13.669 1.00 85.88 73 LEU A CA 1
ATOM 568 C C . LEU A 1 73 ? 12.364 3.451 -13.191 1.00 85.88 73 LEU A C 1
ATOM 570 O O . LEU A 1 73 ? 12.065 3.460 -12.002 1.00 85.88 73 LEU A O 1
ATOM 574 N N . GLU A 1 74 ? 11.660 4.119 -14.104 1.00 88.44 74 GLU A N 1
ATOM 575 C CA . GLU A 1 74 ? 10.505 4.959 -13.778 1.00 88.44 74 GLU A CA 1
ATOM 576 C C . GLU A 1 74 ? 9.322 4.167 -13.180 1.00 88.44 74 GLU A C 1
ATOM 578 O O . GLU A 1 74 ? 8.784 4.594 -12.157 1.00 88.44 74 GLU A O 1
ATOM 583 N N . PRO A 1 75 ? 8.921 2.995 -13.715 1.00 90.31 75 PRO A N 1
ATOM 584 C CA . PRO A 1 75 ? 7.910 2.172 -13.055 1.00 90.31 75 PRO A CA 1
ATOM 585 C C . PRO A 1 75 ? 8.317 1.737 -11.638 1.00 90.31 75 PRO A C 1
ATOM 587 O O . PRO A 1 75 ? 7.527 1.825 -10.700 1.00 90.31 75 PRO A O 1
ATOM 590 N N . ILE A 1 76 ? 9.572 1.322 -11.441 1.00 91.88 76 ILE A N 1
ATOM 591 C CA . ILE A 1 76 ? 10.053 0.893 -10.119 1.00 91.88 76 ILE A CA 1
ATOM 592 C C . ILE A 1 76 ? 10.053 2.059 -9.122 1.00 91.88 76 ILE A C 1
ATOM 594 O O . ILE A 1 76 ? 9.690 1.871 -7.960 1.00 91.88 76 ILE A O 1
ATOM 598 N N . THR A 1 77 ? 10.428 3.272 -9.541 1.00 91.06 77 THR A N 1
ATOM 599 C CA . THR A 1 77 ? 10.406 4.437 -8.643 1.00 91.06 77 THR A CA 1
ATOM 600 C C . THR A 1 77 ? 8.986 4.861 -8.284 1.00 91.06 77 THR A C 1
ATOM 602 O O . THR A 1 77 ? 8.745 5.197 -7.125 1.00 91.06 77 THR A O 1
ATOM 605 N N . ARG A 1 78 ? 8.030 4.782 -9.220 1.00 93.56 78 ARG A N 1
ATOM 606 C CA . ARG A 1 78 ? 6.602 5.009 -8.934 1.00 93.56 78 ARG A CA 1
ATOM 607 C C . ARG A 1 78 ? 6.061 3.991 -7.930 1.00 93.56 78 ARG A C 1
ATOM 609 O O . ARG A 1 78 ? 5.446 4.393 -6.948 1.00 93.56 78 ARG A O 1
ATOM 616 N N . LEU A 1 79 ? 6.358 2.706 -8.129 1.00 95.25 79 LEU A N 1
ATOM 617 C CA . LEU A 1 79 ? 5.984 1.642 -7.194 1.00 95.25 79 LEU A CA 1
ATOM 618 C C . LEU A 1 79 ? 6.593 1.875 -5.803 1.00 95.25 79 LEU A C 1
ATOM 620 O O . LEU A 1 79 ? 5.897 1.793 -4.799 1.00 95.25 79 LEU A O 1
ATOM 624 N N . SER A 1 80 ? 7.878 2.232 -5.738 1.00 94.19 80 SER A N 1
ATOM 625 C CA . SER A 1 80 ? 8.571 2.555 -4.482 1.00 94.19 80 SER A CA 1
ATOM 626 C C . SER A 1 80 ? 7.941 3.740 -3.748 1.00 94.19 80 SER A C 1
ATOM 628 O O . SER A 1 80 ? 7.762 3.699 -2.530 1.00 94.19 80 SER A O 1
ATOM 630 N N . LYS A 1 81 ? 7.544 4.782 -4.486 1.00 94.50 81 LYS A N 1
ATOM 631 C CA . LYS A 1 81 ? 6.847 5.935 -3.915 1.00 94.50 81 LYS A CA 1
ATOM 632 C C . LYS A 1 81 ? 5.482 5.538 -3.343 1.00 94.50 81 LYS A C 1
ATOM 634 O O . LYS A 1 81 ? 5.208 5.878 -2.198 1.00 94.50 81 LYS A O 1
ATOM 639 N N . ALA A 1 82 ? 4.683 4.773 -4.084 1.00 95.62 82 ALA A N 1
ATOM 640 C CA . ALA A 1 82 ? 3.383 4.308 -3.602 1.00 95.62 82 ALA A CA 1
ATOM 641 C C . ALA A 1 82 ? 3.516 3.363 -2.397 1.00 95.62 82 ALA A C 1
ATOM 643 O O . ALA A 1 82 ? 2.771 3.487 -1.434 1.00 95.62 82 ALA A O 1
ATOM 644 N N . MET A 1 83 ? 4.520 2.476 -2.379 1.00 95.19 83 MET A N 1
ATOM 645 C CA . MET A 1 83 ? 4.822 1.652 -1.199 1.00 95.19 83 MET A CA 1
ATOM 646 C C . MET A 1 83 ? 5.145 2.503 0.034 1.00 95.19 83 MET A C 1
ATOM 648 O O . MET A 1 83 ? 4.775 2.137 1.148 1.00 95.19 83 MET A O 1
ATOM 652 N N . LYS A 1 84 ? 5.809 3.650 -0.145 1.00 93.50 84 LYS A N 1
ATOM 653 C CA . LYS A 1 84 ? 6.060 4.589 0.952 1.00 93.50 84 LYS A CA 1
ATOM 654 C C . LYS A 1 84 ? 4.771 5.249 1.446 1.00 93.50 84 LYS A C 1
ATOM 656 O O . LYS A 1 84 ? 4.624 5.403 2.653 1.00 93.50 84 LYS A O 1
ATOM 661 N N . GLU A 1 85 ? 3.859 5.610 0.551 1.00 92.69 85 GLU A N 1
ATOM 662 C CA . GLU A 1 85 ? 2.545 6.171 0.908 1.00 92.69 85 GLU A CA 1
ATOM 663 C C . GLU A 1 85 ? 1.707 5.131 1.682 1.00 92.69 85 GLU A C 1
ATOM 665 O O . GLU A 1 85 ? 1.256 5.408 2.790 1.00 92.69 85 GLU A O 1
ATOM 670 N N . VAL A 1 86 ? 1.673 3.878 1.216 1.00 93.75 86 VAL A N 1
ATOM 671 C CA . VAL A 1 86 ? 1.052 2.744 1.931 1.00 93.75 86 VAL A CA 1
ATOM 672 C C . VAL A 1 86 ? 1.669 2.520 3.314 1.00 93.75 86 VAL A C 1
ATOM 674 O O . VAL A 1 86 ? 0.954 2.278 4.281 1.00 93.75 86 VAL A O 1
ATOM 677 N N . SER A 1 87 ? 2.994 2.649 3.455 1.00 90.75 87 SER A N 1
ATOM 678 C CA . SER A 1 87 ? 3.658 2.520 4.764 1.00 90.75 87 SER A CA 1
ATOM 679 C C . SER A 1 87 ? 3.278 3.616 5.768 1.00 90.75 87 SER A C 1
ATOM 681 O O . SER A 1 87 ? 3.543 3.469 6.958 1.00 90.75 87 SER A O 1
ATOM 683 N N . GLN A 1 88 ? 2.680 4.713 5.295 1.00 90.06 88 GLN A N 1
ATOM 684 C CA . GLN A 1 88 ? 2.174 5.811 6.119 1.00 90.06 88 GLN A CA 1
ATOM 685 C C . GLN A 1 88 ? 0.685 5.653 6.467 1.00 90.06 88 GLN A C 1
ATOM 687 O O . GLN A 1 88 ? 0.139 6.539 7.115 1.00 90.06 88 GLN A O 1
ATOM 692 N N . GLY A 1 89 ? 0.051 4.539 6.078 1.00 87.69 89 GLY A N 1
ATOM 693 C CA . GLY A 1 89 ? -1.365 4.254 6.333 1.00 87.69 89 GLY A CA 1
ATOM 694 C C . GLY A 1 89 ? -2.297 4.595 5.170 1.00 87.69 89 GLY A C 1
ATOM 695 O O . GLY A 1 89 ? -3.496 4.377 5.274 1.00 87.69 89 GLY A O 1
ATOM 696 N N . ASP A 1 90 ? -1.779 5.097 4.045 1.00 89.56 90 ASP A N 1
ATOM 697 C CA . ASP A 1 90 ? -2.607 5.373 2.870 1.00 89.56 90 ASP A CA 1
ATOM 698 C C . ASP A 1 90 ? -2.830 4.097 2.041 1.00 89.56 90 ASP A C 1
ATOM 700 O O . ASP A 1 90 ? -2.072 3.769 1.122 1.00 89.56 90 ASP A O 1
ATOM 704 N N . PHE A 1 91 ? -3.890 3.358 2.373 1.00 91.56 91 PHE A N 1
ATOM 705 C CA . PHE A 1 91 ? -4.320 2.167 1.634 1.00 91.56 91 PHE A CA 1
ATOM 706 C C . PHE A 1 91 ? -5.233 2.494 0.440 1.00 91.56 91 PHE A C 1
ATOM 708 O O . PHE A 1 91 ? -5.735 1.583 -0.235 1.00 91.56 91 PHE A O 1
ATOM 715 N N . GLU A 1 92 ? -5.432 3.782 0.124 1.00 89.38 92 GLU A N 1
ATOM 716 C CA . GLU A 1 92 ? -6.232 4.206 -1.027 1.00 89.38 92 GLU A CA 1
ATOM 717 C C . GLU A 1 92 ? -5.490 4.058 -2.370 1.00 89.38 92 GLU A C 1
ATOM 719 O O . GLU A 1 92 ? -6.082 4.127 -3.449 1.00 89.38 92 GLU A O 1
ATOM 724 N N . GLN A 1 93 ? -4.196 3.747 -2.297 1.00 91.62 93 GLN A N 1
ATOM 725 C CA . GLN A 1 93 ? -3.275 3.662 -3.422 1.00 91.62 93 GLN A CA 1
ATOM 726 C C . GLN A 1 93 ? -3.638 2.568 -4.437 1.00 91.62 93 GLN A C 1
ATOM 728 O O . GLN A 1 93 ? -3.777 1.383 -4.111 1.00 91.62 93 GLN A O 1
ATOM 733 N N . HIS A 1 94 ? -3.698 2.976 -5.706 1.00 91.94 94 HIS A N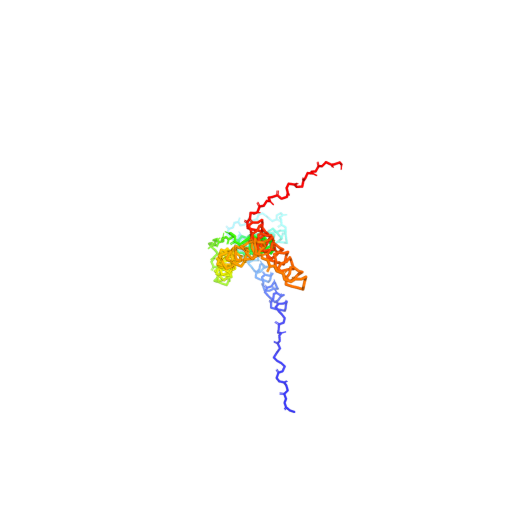 1
ATOM 734 C CA . HIS A 1 94 ? -3.865 2.104 -6.864 1.00 91.94 94 HIS A CA 1
ATOM 735 C C . HIS A 1 94 ? -2.925 2.541 -7.985 1.00 91.94 94 HIS A C 1
ATOM 737 O O . HIS A 1 94 ? -2.864 3.720 -8.337 1.00 91.94 94 HIS A O 1
ATOM 743 N N . LEU A 1 95 ? -2.197 1.586 -8.561 1.00 93.00 95 LEU A N 1
ATOM 744 C CA . LEU A 1 95 ? -1.245 1.856 -9.627 1.00 93.00 95 LEU A CA 1
ATOM 745 C C . LEU A 1 95 ? -1.584 1.097 -10.905 1.00 93.00 95 LEU A C 1
ATOM 747 O O . LEU A 1 95 ? -1.733 -0.123 -10.900 1.00 93.00 95 LEU A O 1
ATOM 751 N N . GLU A 1 96 ? -1.553 1.809 -12.026 1.00 89.81 96 GLU A N 1
ATOM 752 C CA . GLU A 1 96 ? -1.586 1.216 -13.359 1.00 89.81 96 GLU A CA 1
ATOM 753 C C . GLU A 1 96 ? -0.210 1.301 -14.026 1.00 89.81 96 GLU A C 1
ATOM 755 O O . GLU A 1 96 ? 0.549 2.262 -13.846 1.00 89.81 96 GLU A O 1
ATOM 760 N N . THR A 1 97 ? 0.126 0.287 -14.823 1.00 87.56 97 THR A N 1
ATOM 761 C CA . THR A 1 97 ? 1.361 0.269 -15.606 1.00 87.56 97 THR A CA 1
ATOM 762 C C . THR A 1 97 ? 1.121 -0.256 -17.009 1.00 87.56 97 THR A C 1
ATOM 764 O O . THR A 1 97 ? 0.497 -1.290 -17.209 1.00 87.56 97 THR A O 1
ATOM 767 N N . ASN A 1 98 ? 1.696 0.447 -17.984 1.00 84.19 98 ASN A N 1
ATOM 768 C CA . ASN A 1 98 ? 1.774 0.013 -19.380 1.00 84.19 98 ASN A CA 1
ATOM 769 C C . ASN A 1 98 ? 3.140 -0.626 -19.688 1.00 84.19 98 ASN A C 1
ATOM 771 O O . ASN A 1 98 ? 3.607 -0.610 -20.835 1.00 84.19 98 ASN A O 1
ATOM 775 N N . SER A 1 99 ? 3.845 -1.110 -18.658 1.00 83.06 99 SER A N 1
ATOM 776 C CA . SER A 1 99 ? 5.137 -1.758 -18.853 1.00 83.06 99 SER A CA 1
ATOM 777 C C . SER A 1 99 ? 4.973 -3.009 -19.710 1.00 83.06 99 SER A C 1
ATOM 779 O O . SER A 1 99 ? 4.059 -3.803 -19.523 1.00 83.06 99 SER A O 1
ATOM 781 N N . ARG A 1 100 ? 5.891 -3.189 -20.662 1.00 81.00 100 ARG A N 1
ATOM 782 C CA . ARG A 1 100 ? 5.958 -4.404 -21.489 1.00 81.00 100 ARG A CA 1
ATOM 783 C C . ARG A 1 100 ? 6.724 -5.534 -20.797 1.00 81.00 100 ARG A C 1
ATOM 785 O O . ARG A 1 100 ? 6.795 -6.628 -21.340 1.00 81.00 100 ARG A O 1
ATOM 792 N N . ILE A 1 101 ? 7.345 -5.242 -19.655 1.00 85.31 101 ILE A N 1
ATOM 793 C CA . ILE A 1 101 ? 8.098 -6.210 -18.860 1.00 85.31 101 ILE A CA 1
ATOM 794 C C . ILE A 1 101 ? 7.097 -6.905 -17.939 1.00 85.31 101 ILE A C 1
ATOM 796 O O . ILE A 1 101 ? 6.491 -6.244 -17.092 1.00 85.31 101 ILE A O 1
ATOM 800 N N . ALA A 1 102 ? 6.917 -8.212 -18.124 1.00 87.88 102 ALA A N 1
ATOM 801 C CA . ALA A 1 102 ? 5.907 -8.995 -17.417 1.00 87.88 102 ALA A CA 1
ATOM 802 C C . ALA A 1 102 ? 6.087 -8.916 -15.893 1.00 87.88 102 ALA A C 1
ATOM 804 O O . ALA A 1 102 ? 5.129 -8.644 -15.179 1.00 87.88 102 ALA A O 1
ATOM 805 N N . GLU A 1 103 ? 7.325 -9.020 -15.410 1.00 89.31 103 GLU A N 1
ATOM 806 C CA . GLU A 1 103 ? 7.678 -8.979 -13.987 1.00 89.31 103 GLU A CA 1
ATOM 807 C C . GLU A 1 103 ? 7.349 -7.621 -13.341 1.00 89.31 103 GLU A C 1
ATOM 809 O O . GLU A 1 103 ? 6.974 -7.544 -12.168 1.00 89.31 103 GLU A O 1
ATOM 814 N N . VAL A 1 104 ? 7.451 -6.527 -14.109 1.00 89.06 104 VAL A N 1
ATOM 815 C CA . VAL A 1 104 ? 7.037 -5.192 -13.645 1.00 89.06 104 VAL A CA 1
ATOM 816 C C . VAL A 1 104 ? 5.514 -5.128 -13.537 1.00 89.06 104 VAL A C 1
ATOM 818 O O . VAL A 1 104 ? 5.003 -4.621 -12.543 1.00 89.06 104 VAL A O 1
ATOM 821 N N . GLY A 1 105 ? 4.789 -5.659 -14.525 1.00 92.06 105 GLY A N 1
ATOM 822 C CA . GLY A 1 105 ? 3.326 -5.743 -14.485 1.00 92.06 105 GLY A CA 1
ATOM 823 C C . GLY A 1 105 ? 2.814 -6.573 -13.305 1.00 92.06 105 GLY A C 1
ATOM 824 O O . GLY A 1 105 ? 1.948 -6.119 -12.560 1.00 92.06 105 GLY A O 1
ATOM 825 N N . GLU A 1 106 ? 3.406 -7.745 -13.078 1.00 94.00 106 GLU A N 1
ATOM 826 C CA . GLU A 1 106 ? 3.068 -8.636 -11.962 1.00 94.00 106 GLU A CA 1
ATOM 827 C C . GLU A 1 106 ? 3.322 -7.977 -10.599 1.00 94.00 106 GLU A C 1
ATOM 829 O O . GLU A 1 106 ? 2.501 -8.093 -9.686 1.00 94.00 106 GLU A O 1
ATOM 834 N N . SER A 1 107 ? 4.414 -7.216 -10.468 1.00 95.25 107 SER A N 1
ATOM 835 C CA . SER A 1 107 ? 4.713 -6.459 -9.244 1.00 95.25 107 SER A CA 1
ATOM 836 C C . SER A 1 107 ? 3.647 -5.399 -8.947 1.00 95.25 107 SER A C 1
ATOM 838 O O . SER A 1 107 ? 3.241 -5.239 -7.798 1.00 95.25 107 SER A O 1
ATOM 840 N N . TYR A 1 108 ? 3.153 -4.700 -9.975 1.00 96.12 108 TYR A N 1
ATOM 841 C CA . TYR A 1 108 ? 2.063 -3.726 -9.835 1.00 96.12 108 TYR A CA 1
ATOM 842 C C . TYR A 1 108 ? 0.743 -4.398 -9.446 1.00 96.12 108 TYR A C 1
ATOM 844 O O . TYR A 1 108 ? 0.038 -3.913 -8.563 1.00 96.12 108 TYR A O 1
ATOM 852 N N . GLN A 1 109 ? 0.416 -5.533 -10.065 1.00 95.69 109 GLN A N 1
ATOM 853 C CA . GLN A 1 109 ? -0.782 -6.294 -9.717 1.00 95.69 109 GLN A CA 1
ATOM 854 C C . GLN A 1 109 ? -0.719 -6.808 -8.274 1.00 95.69 109 GLN A C 1
ATOM 856 O O . GLN A 1 109 ? -1.678 -6.643 -7.524 1.00 95.69 109 GLN A O 1
ATOM 861 N N . SER A 1 110 ? 0.418 -7.375 -7.871 1.00 96.62 110 SER A N 1
ATOM 862 C CA . SER A 1 110 ? 0.644 -7.859 -6.505 1.00 96.62 110 SER A CA 1
ATOM 863 C C . SER A 1 110 ? 0.540 -6.727 -5.484 1.00 96.62 110 SER A C 1
ATOM 865 O O . SER A 1 110 ? -0.089 -6.893 -4.442 1.00 96.62 110 SER A O 1
ATOM 867 N N . PHE A 1 111 ? 1.090 -5.552 -5.808 1.00 96.94 111 PHE A N 1
ATOM 868 C CA . PHE A 1 111 ? 0.940 -4.349 -4.995 1.00 96.94 111 PHE A CA 1
ATOM 869 C C . PHE A 1 111 ? -0.530 -3.944 -4.837 1.00 96.94 111 PHE A C 1
ATOM 871 O O . PHE A 1 111 ? -0.981 -3.755 -3.714 1.00 96.94 111 PHE A O 1
ATOM 878 N N . ASN A 1 112 ? -1.297 -3.881 -5.928 1.00 96.56 112 ASN A N 1
ATOM 879 C CA . ASN A 1 112 ? -2.713 -3.504 -5.878 1.00 96.56 112 ASN A CA 1
ATOM 880 C C . ASN A 1 112 ? -3.573 -4.509 -5.094 1.00 96.56 112 ASN A C 1
ATOM 882 O O . ASN A 1 112 ? -4.525 -4.121 -4.422 1.00 96.56 112 ASN A O 1
ATOM 886 N N . VAL A 1 113 ? -3.264 -5.807 -5.183 1.00 96.94 113 VAL A N 1
ATOM 887 C CA . VAL A 1 113 ? -3.931 -6.825 -4.357 1.00 96.94 113 VAL A CA 1
ATOM 888 C C . VAL A 1 113 ? -3.596 -6.595 -2.886 1.00 96.94 113 VAL A C 1
ATOM 890 O O . VAL A 1 113 ? -4.501 -6.540 -2.062 1.00 96.94 113 VAL A O 1
ATOM 893 N N . MET A 1 114 ? -2.320 -6.389 -2.557 1.00 96.94 114 MET A N 1
ATOM 894 C CA . MET A 1 114 ? -1.889 -6.109 -1.188 1.00 96.94 114 MET A CA 1
ATOM 895 C C . MET A 1 114 ? -2.576 -4.863 -0.608 1.00 96.94 114 MET A C 1
ATOM 897 O O . MET A 1 114 ? -3.084 -4.928 0.508 1.00 96.94 114 MET A O 1
ATOM 901 N N . THR A 1 115 ? -2.631 -3.744 -1.341 1.00 96.50 115 THR A N 1
ATOM 902 C CA . THR A 1 115 ? -3.291 -2.519 -0.849 1.00 96.50 115 THR A CA 1
ATOM 903 C C . THR A 1 115 ? -4.787 -2.717 -0.647 1.00 96.50 115 THR A C 1
ATOM 905 O O . THR A 1 115 ? -5.337 -2.258 0.353 1.00 96.50 115 THR A O 1
ATOM 908 N N . LYS A 1 116 ? -5.443 -3.468 -1.537 1.00 95.69 116 LYS A N 1
ATOM 909 C CA . LYS A 1 116 ? -6.855 -3.830 -1.393 1.00 95.69 116 LYS A CA 1
ATOM 910 C C . LYS A 1 116 ? -7.122 -4.663 -0.136 1.00 95.69 116 LYS A C 1
ATOM 912 O O . LYS A 1 116 ? -8.077 -4.372 0.579 1.00 95.69 116 LYS A O 1
ATOM 917 N N . GLU A 1 117 ? -6.300 -5.674 0.142 1.00 96.06 117 GLU A N 1
ATOM 918 C CA . GLU A 1 117 ? -6.453 -6.520 1.336 1.00 96.06 117 GLU A CA 1
ATOM 919 C C . GLU A 1 117 ? -6.188 -5.737 2.633 1.00 96.06 117 GLU A C 1
ATOM 921 O O . GLU A 1 117 ? -6.905 -5.909 3.621 1.00 96.06 117 GLU A O 1
ATOM 926 N N . LEU A 1 118 ? -5.204 -4.828 2.626 1.00 95.06 118 LEU A N 1
ATOM 927 C CA . LEU A 1 118 ? -4.948 -3.926 3.754 1.00 95.06 118 LEU A CA 1
ATOM 928 C C . LEU A 1 118 ? -6.158 -3.030 4.035 1.00 95.06 118 LEU A C 1
ATOM 930 O O . LEU A 1 118 ? -6.632 -2.988 5.169 1.00 95.06 118 LEU A O 1
ATOM 934 N N . ARG A 1 119 ? -6.717 -2.402 2.996 1.00 92.88 119 ARG A N 1
ATOM 935 C CA . ARG A 1 119 ? -7.927 -1.580 3.119 1.00 92.88 119 ARG A CA 1
ATOM 936 C C . ARG A 1 119 ? -9.123 -2.385 3.624 1.00 92.88 119 ARG A C 1
ATOM 938 O O . ARG A 1 119 ? -9.849 -1.936 4.502 1.00 92.88 119 ARG A O 1
ATOM 945 N N . ALA A 1 120 ? -9.333 -3.591 3.097 1.00 93.31 120 ALA A N 1
ATOM 946 C CA . ALA A 1 120 ? -10.412 -4.460 3.563 1.00 93.31 120 ALA A CA 1
ATOM 947 C C . ALA A 1 120 ? -10.256 -4.801 5.055 1.00 93.31 120 ALA A C 1
ATOM 949 O O . ALA A 1 120 ? -11.230 -4.778 5.803 1.00 93.31 120 ALA A O 1
ATOM 950 N N . THR A 1 121 ? -9.026 -5.063 5.500 1.00 93.62 121 THR A N 1
ATOM 951 C CA . THR A 1 121 ? -8.710 -5.342 6.907 1.00 93.62 121 THR A CA 1
ATOM 952 C C . THR A 1 121 ? -8.960 -4.127 7.808 1.00 93.62 121 THR A C 1
ATOM 954 O O . THR A 1 121 ? -9.450 -4.286 8.925 1.00 93.62 121 THR A O 1
ATOM 957 N N . GLU A 1 122 ? -8.650 -2.919 7.338 1.00 90.12 122 GLU A N 1
ATOM 958 C CA . GLU A 1 122 ? -8.936 -1.666 8.047 1.00 90.12 122 GLU A CA 1
ATOM 959 C C . GLU A 1 122 ? -10.445 -1.433 8.208 1.00 90.12 122 GLU A C 1
ATOM 961 O O . GLU A 1 122 ? -10.920 -1.207 9.323 1.00 90.12 122 GLU A O 1
ATOM 966 N N . VAL A 1 123 ? -11.214 -1.580 7.124 1.00 90.31 123 VAL A N 1
ATOM 967 C CA . VAL A 1 123 ? -12.680 -1.452 7.153 1.00 90.31 123 VAL A CA 1
ATOM 968 C C . VAL A 1 123 ? -13.297 -2.466 8.118 1.00 90.31 123 VAL A C 1
ATOM 970 O O . VAL A 1 123 ? -14.112 -2.095 8.959 1.00 90.31 123 VAL A O 1
ATOM 973 N N . LEU A 1 124 ? -12.861 -3.730 8.066 1.00 92.56 124 LEU A N 1
ATOM 974 C CA . LEU A 1 124 ? -13.343 -4.774 8.975 1.00 92.56 124 LEU A CA 1
ATOM 975 C C . LEU A 1 124 ? -13.048 -4.458 10.446 1.00 92.56 124 LEU A C 1
ATOM 977 O O . LEU A 1 124 ? -13.893 -4.717 11.303 1.00 92.56 124 LEU A O 1
ATOM 981 N N . GLN A 1 125 ? -11.875 -3.901 10.758 1.00 91.25 125 GLN A N 1
ATOM 982 C CA . GLN A 1 125 ? -11.551 -3.477 12.123 1.00 91.25 125 GLN A CA 1
ATOM 983 C C . GLN A 1 125 ? -12.455 -2.335 12.593 1.00 91.25 125 GLN A C 1
ATOM 985 O O . GLN A 1 125 ? -12.963 -2.391 13.715 1.00 91.25 125 GLN A O 1
ATOM 990 N N . MET A 1 126 ? -12.695 -1.330 11.746 1.00 89.25 126 MET A N 1
ATOM 991 C CA . MET A 1 126 ? -13.577 -0.212 12.091 1.00 89.25 126 MET A CA 1
ATOM 992 C C . MET A 1 126 ? -15.019 -0.680 12.315 1.00 89.25 126 MET A C 1
ATOM 994 O O . MET A 1 126 ? -15.639 -0.327 13.323 1.00 89.25 126 MET A O 1
ATOM 998 N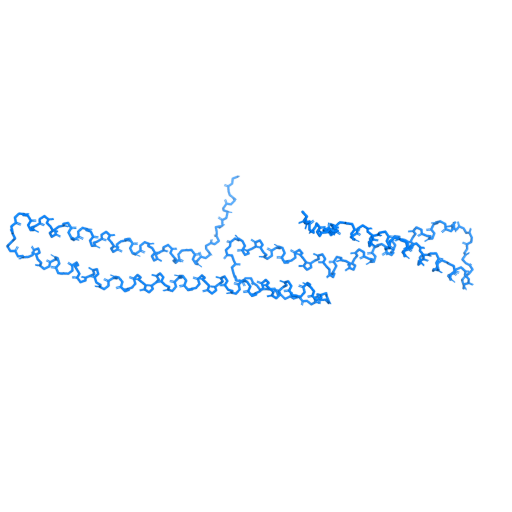 N . ASP A 1 127 ? -15.536 -1.519 11.418 1.00 91.38 127 ASP A N 1
ATOM 999 C CA . ASP A 1 127 ? -16.878 -2.087 11.532 1.00 91.38 127 ASP A CA 1
ATOM 1000 C C . ASP A 1 127 ? -17.011 -2.946 12.793 1.00 91.38 127 ASP A C 1
ATOM 1002 O O . ASP A 1 127 ? -18.001 -2.839 13.520 1.00 91.38 127 ASP A O 1
ATOM 1006 N N . PHE A 1 128 ? -15.995 -3.754 13.109 1.00 93.38 128 PHE A N 1
ATOM 1007 C CA . PHE A 1 128 ? -15.962 -4.551 14.332 1.00 93.38 128 PHE A CA 1
ATOM 1008 C C . PHE A 1 128 ? -16.024 -3.674 15.587 1.00 93.38 128 PHE A C 1
ATOM 1010 O O . PHE A 1 128 ? -16.880 -3.898 16.446 1.00 93.38 128 PHE A O 1
ATOM 1017 N N . VAL A 1 129 ? -15.162 -2.656 15.689 1.00 92.81 129 VAL A N 1
ATOM 1018 C CA . VAL A 1 129 ? -15.135 -1.745 16.845 1.00 92.81 129 VAL A CA 1
ATOM 1019 C C . VAL A 1 129 ? -16.467 -1.014 16.995 1.00 92.81 129 VAL A C 1
ATOM 1021 O O . VAL A 1 129 ? -16.992 -0.917 18.108 1.00 92.81 129 VAL A O 1
ATOM 1024 N N . SER A 1 130 ? -17.038 -0.533 15.890 1.00 90.62 130 SER A N 1
ATOM 1025 C CA . SER A 1 130 ? -18.342 0.130 15.880 1.00 90.62 130 SER A CA 1
ATOM 1026 C C . SER A 1 130 ? -19.447 -0.794 16.393 1.00 90.62 130 SER A C 1
ATOM 1028 O O . SER A 1 130 ? -20.151 -0.449 17.346 1.00 90.62 130 SER A O 1
ATOM 1030 N N . ASN A 1 131 ? -19.551 -1.997 15.826 1.00 92.62 131 ASN A N 1
ATOM 1031 C CA . ASN A 1 131 ? -20.594 -2.958 16.172 1.00 92.62 131 ASN A CA 1
ATOM 1032 C C . ASN A 1 131 ? -20.489 -3.412 17.630 1.00 92.62 131 ASN A C 1
ATOM 1034 O O . ASN A 1 131 ? -21.472 -3.336 18.363 1.00 92.62 131 ASN A O 1
ATOM 1038 N N . VAL A 1 132 ? -19.298 -3.801 18.095 1.00 93.44 132 VAL A N 1
ATOM 1039 C CA . VAL A 1 132 ? -19.091 -4.211 19.495 1.00 93.44 132 VAL A CA 1
ATOM 1040 C C . VAL A 1 132 ? -19.419 -3.072 20.460 1.00 93.44 132 VAL A C 1
ATOM 1042 O O . VAL A 1 132 ? -20.054 -3.296 21.489 1.00 93.44 132 VAL A O 1
ATOM 1045 N N . SER A 1 133 ? -19.050 -1.833 20.118 1.00 93.00 133 SER A N 1
ATOM 1046 C CA . SER A 1 133 ? -19.366 -0.668 20.951 1.00 93.00 133 SER A CA 1
ATOM 1047 C C . SER A 1 133 ? -20.871 -0.434 21.082 1.00 93.00 133 SER A C 1
ATOM 1049 O O . SER A 1 133 ? -21.346 -0.051 22.152 1.00 93.00 133 SER A O 1
ATOM 1051 N N . HIS A 1 134 ? -21.634 -0.652 20.008 1.00 90.88 134 HIS A N 1
ATOM 1052 C CA . HIS A 1 134 ? -23.092 -0.566 20.039 1.00 90.88 134 HIS A CA 1
ATOM 1053 C C . HIS A 1 134 ? -23.713 -1.693 20.869 1.00 90.88 134 HIS A C 1
ATOM 1055 O O . HIS A 1 134 ? -24.524 -1.411 21.753 1.00 90.88 134 HIS A O 1
ATOM 1061 N N . GLU A 1 135 ? -23.277 -2.933 20.652 1.00 94.69 135 GLU A N 1
ATOM 1062 C CA . GLU A 1 135 ? -23.790 -4.104 21.367 1.00 94.69 135 GLU A CA 1
ATOM 1063 C C . GLU A 1 135 ? -23.472 -4.068 22.868 1.00 94.69 135 GLU A C 1
ATOM 1065 O O . GLU A 1 135 ? -24.252 -4.578 23.665 1.00 94.69 135 GLU A O 1
ATOM 1070 N N . PHE A 1 136 ? -22.377 -3.422 23.289 1.00 95.31 136 PHE A N 1
ATOM 1071 C CA . PHE A 1 136 ? -22.047 -3.237 24.707 1.00 95.31 136 PHE A CA 1
ATOM 1072 C C . PHE A 1 136 ? -22.850 -2.135 25.400 1.00 95.31 136 PHE A C 1
ATOM 1074 O O . PHE A 1 136 ? -23.121 -2.257 26.595 1.00 95.31 136 PHE A O 1
ATOM 1081 N N . LYS A 1 137 ? -23.284 -1.084 24.694 1.00 91.75 137 LYS A N 1
ATOM 1082 C CA . LYS A 1 137 ? -24.099 -0.019 25.311 1.00 91.75 137 LYS A CA 1
ATOM 1083 C C . LYS A 1 137 ? -25.404 -0.556 25.887 1.00 91.75 137 LYS A C 1
ATOM 1085 O O . LYS A 1 137 ? -25.805 -0.135 26.964 1.00 91.75 137 LYS A O 1
ATOM 1090 N N . THR A 1 138 ? -26.050 -1.492 25.200 1.00 95.31 138 THR A N 1
ATOM 1091 C CA . THR A 1 138 ? -27.333 -2.064 25.630 1.00 95.31 138 THR A CA 1
ATOM 1092 C C . THR A 1 138 ? -27.263 -2.748 27.008 1.00 95.31 138 THR A C 1
ATOM 1094 O O . THR A 1 138 ? -27.999 -2.323 27.900 1.00 95.31 138 THR A O 1
ATOM 1097 N N . PRO A 1 139 ? -26.393 -3.752 27.254 1.00 95.94 139 PRO A N 1
ATOM 1098 C CA . PRO A 1 139 ? -26.275 -4.386 28.565 1.00 95.94 139 PRO A CA 1
ATOM 1099 C C . PRO A 1 139 ? -25.705 -3.446 29.634 1.00 95.94 139 PRO A C 1
ATOM 1101 O O . PRO A 1 139 ? -26.133 -3.530 30.780 1.00 95.94 139 PRO A O 1
ATOM 1104 N N . ILE A 1 140 ? -24.797 -2.525 29.285 1.00 95.88 140 ILE A N 1
ATOM 1105 C CA . ILE A 1 140 ? -24.281 -1.507 30.219 1.00 95.88 140 ILE A CA 1
ATOM 1106 C C . ILE A 1 140 ? -25.423 -0.614 30.715 1.00 95.88 140 ILE A C 1
ATOM 1108 O O . ILE A 1 140 ? -25.593 -0.464 31.921 1.00 95.88 140 ILE A O 1
ATOM 1112 N N . ASN A 1 141 ? -26.250 -0.095 29.804 1.00 93.94 141 ASN A N 1
ATOM 1113 C CA . ASN A 1 141 ? -27.406 0.729 30.154 1.00 93.94 141 ASN A CA 1
ATOM 1114 C C . ASN A 1 141 ? -28.440 -0.055 30.977 1.00 93.94 141 ASN A C 1
ATOM 1116 O O . ASN A 1 141 ? -29.080 0.516 31.855 1.00 93.94 141 ASN A O 1
ATOM 1120 N N . ALA A 1 142 ? -28.605 -1.356 30.717 1.00 96.81 142 ALA A N 1
ATOM 1121 C CA . ALA A 1 142 ? -29.480 -2.210 31.518 1.00 96.81 142 ALA A CA 1
ATOM 1122 C C . ALA A 1 142 ? -28.956 -2.367 32.956 1.00 96.81 142 ALA A C 1
ATOM 1124 O O . ALA A 1 142 ? -29.718 -2.174 33.900 1.00 96.81 142 ALA A O 1
ATOM 1125 N N . ILE A 1 143 ? -27.659 -2.656 33.132 1.00 96.06 143 ILE A N 1
ATOM 1126 C CA . ILE A 1 143 ? -27.020 -2.756 34.456 1.00 96.06 143 ILE A CA 1
ATOM 1127 C C . ILE A 1 143 ? -27.109 -1.418 35.194 1.00 96.06 143 ILE A C 1
ATOM 1129 O O . ILE A 1 143 ? -27.497 -1.396 36.360 1.00 96.06 143 ILE A O 1
ATOM 1133 N N . GLU A 1 144 ? -26.801 -0.308 34.522 1.00 94.38 144 GLU A N 1
ATOM 1134 C CA . GLU A 1 144 ? -26.919 1.036 35.092 1.00 94.38 144 GLU A CA 1
ATOM 1135 C C . GLU A 1 144 ? -28.362 1.322 35.531 1.00 94.38 144 GLU A C 1
ATOM 1137 O O . GLU A 1 144 ? -28.583 1.706 36.677 1.00 94.38 144 GLU A O 1
ATOM 1142 N N . GLY A 1 145 ? -29.349 1.029 34.679 1.00 94.00 145 GLY A N 1
ATOM 1143 C CA . GLY A 1 145 ? -30.767 1.196 34.994 1.00 94.00 145 GLY A CA 1
ATOM 1144 C C . GLY A 1 145 ? -31.227 0.361 36.193 1.00 94.00 145 GLY A C 1
ATOM 1145 O O . GLY A 1 145 ? -31.874 0.894 37.090 1.00 94.00 145 GLY A O 1
ATOM 1146 N N . TYR A 1 146 ? -30.863 -0.924 36.260 1.00 95.25 146 TYR A N 1
ATOM 1147 C CA . TYR A 1 146 ? -31.188 -1.773 37.415 1.00 95.25 146 TYR A CA 1
ATOM 1148 C C . TYR A 1 146 ? -30.519 -1.280 38.701 1.00 95.25 146 TYR A C 1
ATOM 1150 O O . TYR A 1 146 ? -31.138 -1.290 39.761 1.00 95.25 146 TYR A O 1
ATOM 1158 N N . THR A 1 147 ? -29.280 -0.801 38.606 1.00 94.50 147 THR A N 1
ATOM 1159 C CA . THR A 1 147 ? -28.535 -0.266 39.753 1.00 94.50 147 THR A CA 1
ATOM 1160 C C . THR A 1 147 ? -29.165 1.035 40.262 1.00 94.50 147 THR A C 1
ATOM 1162 O O . THR A 1 147 ? -29.320 1.201 41.467 1.00 94.50 147 THR A O 1
ATOM 1165 N N . MET A 1 148 ? -29.617 1.917 39.361 1.00 90.94 148 MET A N 1
ATOM 1166 C CA . MET A 1 148 ? -30.356 3.139 39.713 1.00 90.94 148 MET A CA 1
ATOM 1167 C C . MET A 1 148 ? -31.704 2.846 40.383 1.00 90.94 148 MET A C 1
ATOM 1169 O O . MET A 1 148 ? -32.109 3.585 41.275 1.00 90.94 148 MET A O 1
ATOM 1173 N N . LEU A 1 149 ? -32.398 1.774 39.984 1.00 93.69 149 LEU A N 1
ATOM 1174 C CA . LEU A 1 149 ? -33.634 1.349 40.652 1.00 93.69 149 LEU A CA 1
ATOM 1175 C C . LEU A 1 149 ? -33.363 0.880 42.090 1.00 93.69 149 LEU A C 1
ATOM 1177 O O . LEU A 1 149 ? -34.099 1.264 42.994 1.00 93.69 149 LEU A O 1
ATOM 1181 N N . LEU A 1 150 ? -32.283 0.121 42.311 1.00 93.06 150 LEU A N 1
ATOM 1182 C CA . LEU A 1 150 ? -31.890 -0.363 43.642 1.00 93.06 150 LEU A CA 1
ATOM 1183 C C . LEU A 1 150 ? -31.492 0.769 44.601 1.00 93.06 150 LEU A C 1
ATOM 1185 O O . LEU A 1 150 ? -31.743 0.657 45.794 1.00 93.06 150 LEU A O 1
ATOM 1189 N N . GLN A 1 151 ? -30.934 1.879 44.102 1.00 87.56 151 GLN A N 1
ATOM 1190 C CA . GLN A 1 151 ? -30.647 3.067 44.928 1.00 87.56 151 GLN A CA 1
ATOM 1191 C C . GLN A 1 151 ? -31.907 3.716 45.531 1.00 87.56 151 GLN A C 1
ATOM 1193 O O . GLN A 1 151 ? -31.791 4.530 46.442 1.00 87.56 151 GLN A O 1
ATOM 1198 N N . GLY A 1 152 ? -33.101 3.391 45.023 1.00 80.81 152 GLY A N 1
ATOM 1199 C CA . GLY A 1 152 ? -34.379 3.858 45.563 1.00 80.81 152 GLY A CA 1
ATOM 1200 C C . GLY A 1 152 ? -34.989 2.957 46.645 1.00 80.81 152 GLY A C 1
ATOM 1201 O O . GLY A 1 152 ? -36.069 3.284 47.140 1.00 80.81 152 GLY A O 1
ATOM 1202 N N . GLU A 1 153 ? -34.349 1.835 46.991 1.00 85.25 153 GLU A N 1
ATOM 1203 C CA . GLU A 1 153 ? -34.832 0.862 47.980 1.00 85.25 153 GLU A CA 1
ATOM 1204 C C . GLU A 1 153 ? -34.120 1.000 49.341 1.00 85.25 153 GLU A C 1
ATOM 1206 O O . GLU A 1 153 ? -33.068 1.627 49.460 1.00 85.25 153 GLU A O 1
ATOM 1211 N N . GLU A 1 154 ? -34.696 0.410 50.394 1.00 90.50 154 GLU A N 1
ATOM 1212 C CA . GLU A 1 154 ? -34.071 0.355 51.722 1.00 90.50 154 GLU A CA 1
ATOM 1213 C C . GLU A 1 154 ? -33.004 -0.755 51.737 1.00 90.50 154 GLU A C 1
ATOM 1215 O O . GLU A 1 154 ? -33.312 -1.942 51.859 1.00 90.50 154 GLU A O 1
ATOM 1220 N N . LEU A 1 155 ? -31.742 -0.361 51.546 1.00 91.88 155 LEU A N 1
ATOM 1221 C CA . LEU A 1 155 ? -30.580 -1.250 51.462 1.00 91.88 155 LEU A CA 1
ATOM 1222 C C . LEU A 1 155 ? -29.816 -1.316 52.794 1.00 91.88 155 LEU A C 1
ATOM 1224 O O . LEU A 1 155 ? -29.808 -0.366 53.577 1.00 91.88 155 LEU A O 1
ATOM 1228 N N . SER A 1 156 ? -29.121 -2.428 53.053 1.00 93.81 156 SER A N 1
ATOM 1229 C CA . SER A 1 156 ? -28.099 -2.461 54.110 1.00 93.81 156 SER A CA 1
ATOM 1230 C C . SER A 1 156 ? -26.867 -1.631 53.717 1.00 93.81 156 SER A C 1
ATOM 1232 O O . SER A 1 156 ? -26.629 -1.405 52.530 1.00 93.81 156 SER A O 1
ATOM 1234 N N . SER A 1 157 ? -26.030 -1.236 54.690 1.00 91.25 157 SER A N 1
ATOM 1235 C CA . SER A 1 157 ? -24.803 -0.461 54.415 1.00 91.25 157 SER A CA 1
ATOM 1236 C C . SER A 1 157 ? -23.897 -1.124 53.375 1.00 91.25 157 SER A C 1
ATOM 1238 O O . SER A 1 157 ? -23.346 -0.457 52.504 1.00 91.25 157 SER A O 1
ATOM 1240 N N . ASP A 1 158 ? -23.772 -2.450 53.444 1.00 93.25 158 ASP A N 1
ATOM 1241 C CA . ASP A 1 158 ? -22.916 -3.220 52.541 1.00 93.25 158 ASP A CA 1
ATOM 1242 C C . ASP A 1 158 ? -23.517 -3.275 51.126 1.00 93.25 158 ASP A C 1
ATOM 1244 O O . ASP A 1 158 ? -22.795 -3.204 50.133 1.00 93.25 158 ASP A O 1
ATOM 1248 N N . GLN A 1 159 ? -24.848 -3.374 51.018 1.00 93.19 159 GLN A N 1
ATOM 1249 C CA . GLN A 1 159 ? -25.556 -3.370 49.736 1.00 93.19 159 GLN A CA 1
ATOM 1250 C C . GLN A 1 159 ? -25.470 -2.008 49.044 1.00 93.19 159 GLN A C 1
ATOM 1252 O O . GLN A 1 159 ? -25.250 -1.963 47.834 1.00 93.19 159 GLN A O 1
ATOM 1257 N N . GLU A 1 160 ? -25.600 -0.917 49.797 1.00 93.25 160 GLU A N 1
ATOM 1258 C CA . GLU A 1 160 ? -25.464 0.446 49.281 1.00 93.25 160 GLU A CA 1
ATOM 1259 C C . GLU A 1 160 ? -24.055 0.679 48.705 1.00 93.25 160 GLU A C 1
ATOM 1261 O O . GLU A 1 160 ? -23.917 1.128 47.564 1.00 93.25 160 GLU A O 1
ATOM 1266 N N . GLU A 1 161 ? -23.009 0.243 49.420 1.00 94.38 161 GLU A N 1
ATOM 1267 C CA . GLU A 1 161 ? -21.623 0.297 48.935 1.00 94.38 161 GLU A CA 1
ATOM 1268 C C . GLU A 1 161 ? -21.427 -0.528 47.645 1.00 94.38 161 GLU A C 1
ATOM 1270 O O . GLU A 1 161 ? -20.709 -0.116 46.727 1.00 94.38 161 GLU A O 1
ATOM 1275 N N . TYR A 1 162 ? -22.056 -1.703 47.535 1.00 95.06 162 TYR A N 1
ATOM 1276 C CA . TYR A 1 162 ? -21.981 -2.517 46.318 1.00 95.06 162 TYR A CA 1
ATOM 1277 C C . TYR A 1 162 ? -22.693 -1.867 45.132 1.00 95.06 162 TYR A C 1
ATOM 1279 O O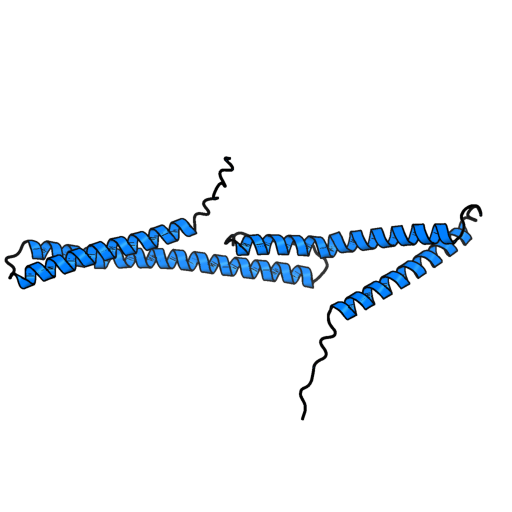 . TYR A 1 162 ? -22.139 -1.862 44.032 1.00 95.06 162 TYR A O 1
ATOM 1287 N N . VAL A 1 163 ? -23.882 -1.303 45.341 1.00 95.50 163 VAL A N 1
ATOM 1288 C CA . VAL A 1 163 ? -24.656 -0.599 44.310 1.00 95.50 163 VAL A CA 1
ATOM 1289 C C . VAL A 1 163 ? -23.878 0.611 43.788 1.00 95.50 163 VAL A C 1
ATOM 1291 O O . VAL A 1 163 ? -23.733 0.763 42.574 1.00 95.50 163 VAL A O 1
ATOM 1294 N N . GLU A 1 164 ? -23.277 1.413 44.671 1.00 94.31 164 GLU A N 1
ATOM 1295 C CA . GLU A 1 164 ? -22.423 2.538 44.272 1.00 94.31 164 GLU A CA 1
ATOM 1296 C C . GLU A 1 164 ? -21.214 2.068 43.443 1.00 94.31 164 GLU A C 1
ATOM 1298 O O . GLU A 1 164 ? -20.921 2.618 42.376 1.00 94.31 164 GLU A O 1
ATOM 1303 N N . LYS A 1 165 ? -20.543 0.990 43.874 1.00 95.62 165 LYS A N 1
ATOM 1304 C CA . LYS A 1 165 ? -19.422 0.400 43.125 1.00 95.62 165 LYS A CA 1
ATOM 1305 C C . LYS A 1 165 ? -19.847 -0.125 41.758 1.00 95.62 165 LYS A C 1
ATOM 1307 O O . LYS A 1 165 ? -19.096 0.049 40.794 1.00 95.62 165 LYS A O 1
ATOM 1312 N N . ILE A 1 166 ? -21.003 -0.780 41.649 1.00 95.81 166 ILE A N 1
ATOM 1313 C CA . ILE A 1 166 ? -21.528 -1.266 40.367 1.00 95.81 166 ILE A CA 1
ATOM 1314 C C . ILE A 1 166 ? -21.792 -0.073 39.451 1.00 95.81 166 ILE A C 1
ATOM 1316 O O . ILE A 1 166 ? -21.285 -0.060 38.329 1.00 95.81 166 ILE A O 1
ATOM 1320 N N . LEU A 1 167 ? -22.491 0.958 39.933 1.00 94.81 167 LEU A N 1
ATOM 1321 C CA . LEU A 1 167 ? -22.802 2.154 39.151 1.00 94.81 167 LEU A CA 1
ATOM 1322 C C . LEU A 1 167 ? -21.525 2.829 38.631 1.00 94.81 167 LEU A C 1
ATOM 1324 O O . LEU A 1 167 ? -21.378 3.039 37.425 1.00 94.81 167 LEU A O 1
ATOM 1328 N N . PHE A 1 168 ? -20.554 3.064 39.519 1.00 95.38 168 PHE A N 1
ATOM 1329 C CA . PHE A 1 168 ? -19.261 3.653 39.172 1.00 95.38 168 PHE A CA 1
ATOM 1330 C C . PHE A 1 168 ? -18.524 2.859 38.081 1.00 95.38 168 PHE A C 1
ATOM 1332 O O . PHE A 1 168 ? -18.032 3.432 37.105 1.00 95.38 168 PHE A O 1
ATOM 1339 N N . ASN A 1 169 ? -18.450 1.530 38.210 1.00 95.62 169 ASN A N 1
ATOM 1340 C CA . ASN A 1 169 ? -17.768 0.691 37.220 1.00 95.62 169 ASN A CA 1
ATOM 1341 C C . ASN A 1 169 ? -18.520 0.634 35.883 1.00 95.62 169 ASN A C 1
ATOM 1343 O O . ASN A 1 169 ? -17.880 0.610 34.832 1.00 95.62 169 ASN A O 1
ATOM 1347 N N . THR A 1 170 ? -19.853 0.663 35.909 1.00 95.69 170 THR A N 1
ATOM 1348 C CA . THR A 1 170 ? -20.698 0.638 34.705 1.00 95.69 170 THR A CA 1
ATOM 1349 C C . THR A 1 170 ? -20.538 1.933 33.901 1.00 95.69 170 THR A C 1
ATOM 1351 O O . THR A 1 170 ? -20.299 1.890 32.693 1.00 95.69 170 THR A O 1
ATOM 1354 N N . GLN A 1 171 ? -20.521 3.086 34.578 1.00 93.75 171 GLN A N 1
ATOM 1355 C CA . GLN A 1 171 ? -20.248 4.391 33.963 1.00 93.75 171 GLN A CA 1
ATOM 1356 C C . GLN A 1 171 ? -18.824 4.484 33.410 1.00 93.75 171 GLN A C 1
ATOM 1358 O O . GLN A 1 171 ? -18.611 4.929 32.278 1.00 93.75 171 GLN A O 1
ATOM 1363 N N . ARG A 1 172 ? -17.835 4.001 34.171 1.00 95.94 172 ARG A N 1
ATOM 1364 C CA . ARG A 1 172 ? -16.444 3.929 33.710 1.00 95.94 172 ARG A CA 1
ATOM 1365 C C . ARG A 1 172 ? -16.308 3.060 32.457 1.00 95.94 172 ARG A C 1
ATOM 1367 O O . ARG A 1 172 ? -15.604 3.451 31.527 1.00 95.94 172 ARG A O 1
ATOM 1374 N N . LEU A 1 173 ? -16.977 1.907 32.411 1.00 95.56 173 LEU A N 1
ATOM 1375 C CA . LEU A 1 173 ? -16.973 1.017 31.250 1.00 95.56 173 LEU A CA 1
ATOM 1376 C C . LEU A 1 173 ? -17.628 1.678 30.029 1.00 95.56 173 LEU A C 1
ATOM 1378 O O . LEU A 1 173 ? -17.057 1.630 28.942 1.00 95.56 173 LEU A O 1
ATOM 1382 N N . SER A 1 174 ? -18.764 2.356 30.216 1.00 93.56 174 SER A N 1
ATOM 1383 C CA .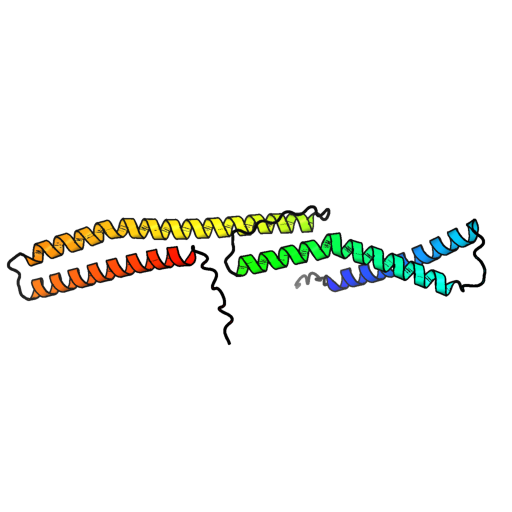 SER A 1 174 ? -19.434 3.132 29.162 1.00 93.56 174 SER A CA 1
ATOM 1384 C C . SER A 1 174 ? -18.499 4.182 28.546 1.00 93.56 174 SER A C 1
ATOM 1386 O O . SER A 1 174 ? -18.349 4.257 27.323 1.00 93.56 174 SER A O 1
ATOM 1388 N N . GLY A 1 175 ? -17.783 4.932 29.393 1.00 93.00 175 GLY A N 1
ATOM 1389 C CA . GLY A 1 175 ? -16.785 5.910 28.955 1.00 93.00 175 GLY A CA 1
ATOM 1390 C C . GLY A 1 175 ? -15.625 5.284 28.174 1.00 93.00 175 GLY A C 1
ATOM 1391 O O . GLY A 1 175 ? -15.221 5.814 27.140 1.00 93.00 175 GLY A O 1
ATOM 1392 N N . LEU A 1 176 ? -15.113 4.129 28.614 1.00 94.38 176 LEU A N 1
ATOM 1393 C CA . LEU A 1 176 ? -14.048 3.408 27.906 1.00 94.38 176 LEU A CA 1
ATOM 1394 C C . LEU A 1 176 ? -14.496 2.926 26.521 1.00 94.38 176 LEU A C 1
ATOM 1396 O O . LEU A 1 176 ? -13.774 3.134 25.548 1.00 94.38 176 LEU A O 1
ATOM 1400 N N . VAL A 1 177 ? -15.691 2.340 26.416 1.00 93.06 177 VAL A N 1
ATOM 1401 C CA . VAL A 1 177 ? -16.268 1.914 25.129 1.00 93.06 177 VAL A CA 1
ATOM 1402 C C . VAL A 1 177 ? -16.445 3.114 24.193 1.00 93.06 177 VAL A C 1
ATOM 1404 O O . VAL A 1 177 ? -16.087 3.047 23.017 1.00 93.06 177 VAL A O 1
ATOM 1407 N N . GLY A 1 178 ? -16.925 4.246 24.717 1.00 90.69 178 GLY A N 1
ATOM 1408 C CA . GLY A 1 178 ? -17.028 5.497 23.963 1.00 90.69 178 GLY A CA 1
ATOM 1409 C C . GLY A 1 178 ? -15.678 6.001 23.441 1.00 90.69 178 GLY A C 1
ATOM 1410 O O . GLY A 1 178 ? -15.578 6.385 22.275 1.00 90.69 178 GLY A O 1
ATOM 1411 N N . ASN A 1 179 ? -14.634 5.951 24.270 1.00 92.25 179 ASN A N 1
ATOM 1412 C CA . ASN A 1 179 ? -13.285 6.374 23.891 1.00 92.25 179 ASN A CA 1
ATOM 1413 C C . ASN A 1 179 ? -12.668 5.477 22.808 1.00 92.25 179 ASN A C 1
ATOM 1415 O O . ASN A 1 179 ? -12.032 5.995 21.894 1.00 92.25 179 ASN A O 1
ATOM 1419 N N . ILE A 1 180 ? -12.880 4.158 22.871 1.00 91.31 180 ILE A N 1
ATOM 1420 C CA . ILE A 1 180 ? -12.410 3.217 21.838 1.00 91.31 180 ILE A CA 1
ATOM 1421 C C . ILE A 1 180 ? -13.071 3.530 20.489 1.00 91.31 180 ILE A C 1
ATOM 1423 O O . ILE A 1 180 ? -12.389 3.614 19.467 1.00 91.31 180 ILE A O 1
ATOM 1427 N N . LEU A 1 181 ? -14.386 3.768 20.486 1.00 88.88 181 LEU A N 1
ATOM 1428 C CA . LEU A 1 181 ? -15.114 4.150 19.277 1.00 88.88 181 LEU A CA 1
ATOM 1429 C C . LEU A 1 181 ? -14.614 5.480 18.698 1.00 88.88 181 LEU A C 1
ATOM 1431 O O . LEU A 1 181 ? -14.496 5.622 17.482 1.00 88.88 181 LEU A O 1
ATOM 1435 N N . LEU A 1 182 ? -14.338 6.464 19.559 1.00 88.12 182 LEU A N 1
ATOM 1436 C CA . LEU A 1 182 ? -13.802 7.757 19.141 1.00 88.12 182 LEU A CA 1
ATOM 1437 C C . LEU A 1 182 ? -12.415 7.608 18.510 1.00 88.12 182 LEU A C 1
ATOM 1439 O O . LEU A 1 182 ? -12.180 8.168 17.443 1.00 88.12 182 LEU A O 1
ATOM 1443 N N . LEU A 1 183 ? -11.525 6.837 19.138 1.00 88.44 183 LEU A N 1
ATOM 1444 C CA . LEU A 1 183 ? -10.183 6.582 18.620 1.00 88.44 183 LEU A CA 1
ATOM 1445 C C . LEU A 1 183 ? -10.234 5.918 17.239 1.00 88.44 183 LEU A C 1
ATOM 1447 O O . LEU A 1 183 ? -9.618 6.420 16.306 1.00 88.44 183 LEU A O 1
ATOM 1451 N N . SER A 1 184 ? -11.046 4.869 17.081 1.00 86.00 184 SER A N 1
ATOM 1452 C CA . SER A 1 184 ? -11.204 4.167 15.800 1.00 86.00 184 SER A CA 1
ATOM 1453 C C . SER A 1 184 ? -11.716 5.082 14.675 1.00 86.00 184 SER A C 1
ATOM 1455 O O . SER A 1 184 ? -11.288 4.963 13.526 1.00 86.00 184 SER A O 1
ATOM 1457 N N . LYS A 1 185 ? -12.590 6.046 14.999 1.00 81.69 185 LYS A N 1
ATOM 1458 C CA . LYS A 1 185 ? -13.054 7.065 14.042 1.00 81.69 185 LYS A CA 1
ATOM 1459 C C . LYS A 1 185 ? -11.978 8.095 13.697 1.00 81.69 185 LYS A C 1
ATOM 1461 O O . LYS A 1 185 ? -11.945 8.558 12.560 1.00 81.69 185 LYS A O 1
ATOM 1466 N N . LEU A 1 186 ? -11.136 8.473 14.660 1.00 83.56 186 LEU A N 1
ATOM 1467 C CA . LEU A 1 186 ? -10.036 9.416 14.444 1.00 83.56 186 LEU A CA 1
ATOM 1468 C C . LEU A 1 186 ? -8.921 8.811 13.590 1.00 83.56 186 LEU A C 1
ATOM 1470 O O . LEU A 1 186 ? -8.378 9.516 12.753 1.00 83.56 186 LEU A O 1
ATOM 1474 N N . GLU A 1 187 ? -8.604 7.528 13.765 1.00 77.38 187 GLU A N 1
ATOM 1475 C CA . GLU A 1 187 ? -7.597 6.835 12.947 1.00 77.38 187 GLU A CA 1
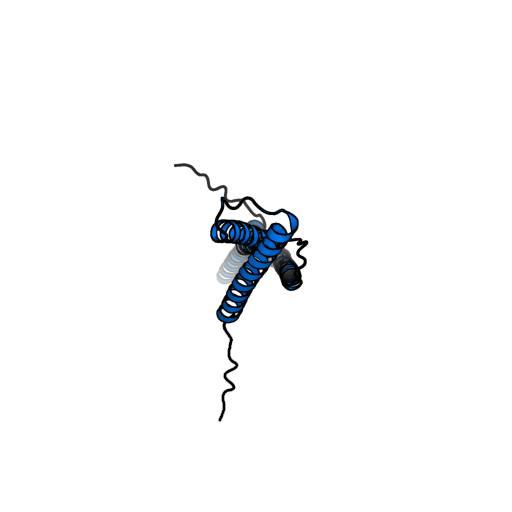ATOM 1476 C C . GLU A 1 187 ? -8.015 6.734 11.469 1.00 77.38 187 GLU A C 1
ATOM 1478 O O . GLU A 1 187 ? -7.169 6.860 10.591 1.00 77.38 187 GLU A O 1
ATOM 1483 N N . ASN A 1 188 ? -9.315 6.594 11.185 1.00 68.69 188 ASN A N 1
ATOM 1484 C CA . ASN A 1 188 ? -9.843 6.533 9.813 1.00 68.69 188 ASN A CA 1
ATOM 1485 C C . ASN A 1 188 ? -10.002 7.900 9.137 1.00 68.69 188 ASN A C 1
ATOM 1487 O O . ASN A 1 188 ? -9.991 8.014 7.910 1.00 68.69 188 ASN A O 1
ATOM 1491 N N . GLN A 1 189 ? -10.187 8.965 9.915 1.00 63.56 189 GLN A N 1
ATOM 1492 C CA . GLN A 1 189 ? -10.130 10.311 9.369 1.00 63.56 189 GLN A CA 1
ATOM 1493 C C . GLN A 1 189 ? -8.657 10.674 9.245 1.00 63.56 189 GLN A C 1
ATOM 1495 O O . GLN A 1 189 ? -8.055 11.129 10.209 1.00 63.56 189 GLN A O 1
ATOM 1500 N N . ASN A 1 190 ? -8.085 10.482 8.053 1.00 53.25 190 ASN A N 1
ATOM 1501 C CA . ASN A 1 190 ? -6.832 11.104 7.631 1.00 53.25 190 ASN A CA 1
ATOM 1502 C C . ASN A 1 190 ? -6.923 12.625 7.853 1.00 53.25 190 ASN A C 1
ATOM 1504 O O . ASN A 1 190 ? -7.207 13.376 6.924 1.00 53.25 190 ASN A O 1
ATOM 1508 N N . ILE A 1 191 ? -6.730 13.097 9.086 1.00 46.34 191 ILE A N 1
ATOM 1509 C CA . ILE A 1 191 ? -6.493 14.500 9.380 1.00 46.34 191 ILE A CA 1
ATOM 1510 C C . ILE A 1 191 ? -5.107 14.728 8.796 1.00 46.34 191 ILE A C 1
ATOM 1512 O O . ILE A 1 191 ? -4.131 14.189 9.333 1.00 46.34 191 ILE A O 1
ATOM 1516 N N . PRO A 1 192 ? -4.977 15.487 7.693 1.00 40.81 192 PRO A N 1
ATOM 1517 C CA . PRO A 1 192 ? -3.669 15.932 7.281 1.00 40.81 192 PRO A CA 1
ATOM 1518 C C . PRO A 1 192 ? -3.183 16.743 8.470 1.00 40.81 192 PRO A C 1
ATOM 1520 O O . PRO A 1 192 ? -3.762 17.782 8.795 1.00 40.81 192 PRO A O 1
ATOM 1523 N N . ILE A 1 193 ? -2.164 16.252 9.170 1.00 47.06 193 ILE A N 1
ATOM 1524 C CA . ILE A 1 193 ? -1.420 17.107 10.076 1.00 47.06 193 ILE A CA 1
ATOM 1525 C C . ILE A 1 193 ? -0.777 18.129 9.147 1.00 47.06 193 ILE A C 1
ATOM 1527 O O . ILE A 1 193 ? 0.296 17.893 8.587 1.00 47.06 193 ILE A O 1
ATOM 1531 N N . GLU A 1 194 ? -1.480 19.241 8.915 1.00 40.03 194 GLU A N 1
ATOM 1532 C CA . GLU A 1 194 ? -0.884 20.458 8.407 1.00 40.03 194 GLU A CA 1
ATOM 1533 C C . GLU A 1 194 ? 0.278 20.726 9.350 1.00 40.03 194 GLU A C 1
ATOM 1535 O O . GLU A 1 194 ? 0.113 21.157 10.493 1.00 40.03 194 GLU A O 1
ATOM 1540 N N . LYS A 1 195 ? 1.485 20.393 8.887 1.00 42.41 195 LYS A N 1
ATOM 1541 C CA . LYS A 1 195 ? 2.706 20.916 9.472 1.00 42.41 195 LYS A CA 1
ATOM 1542 C C . LYS A 1 195 ? 2.598 22.421 9.323 1.00 42.41 195 LYS A C 1
ATOM 1544 O O . LYS A 1 195 ? 2.964 22.976 8.289 1.00 42.41 195 LYS A O 1
ATOM 1549 N N . ASN A 1 196 ? 2.073 23.055 10.363 1.00 41.19 196 ASN A N 1
ATOM 1550 C CA . ASN A 1 196 ? 2.118 24.483 10.553 1.00 41.19 196 ASN A CA 1
ATOM 1551 C C . ASN A 1 196 ? 3.601 24.855 10.594 1.00 41.19 196 ASN A C 1
ATOM 1553 O O . ASN A 1 196 ? 4.301 24.657 11.587 1.00 41.19 196 ASN A O 1
ATOM 1557 N N . LYS A 1 197 ? 4.107 25.273 9.437 1.00 43.69 197 LYS A N 1
ATOM 1558 C CA . LYS A 1 197 ? 5.467 25.748 9.262 1.00 43.69 197 LYS A CA 1
ATOM 1559 C C . LYS A 1 197 ? 5.474 27.199 9.718 1.00 43.69 197 LYS A C 1
ATOM 1561 O O . LYS A 1 197 ? 5.439 28.105 8.899 1.00 43.69 197 LYS A O 1
ATOM 1566 N N . ASN A 1 198 ? 5.485 27.385 11.031 1.00 40.72 198 ASN A N 1
ATOM 1567 C CA . ASN A 1 198 ? 5.773 28.658 11.663 1.00 40.72 198 ASN A CA 1
ATOM 1568 C C . ASN A 1 198 ? 6.909 28.450 12.662 1.00 40.72 198 ASN A C 1
ATOM 1570 O O . ASN A 1 198 ? 6.702 27.888 13.737 1.00 40.72 198 ASN A O 1
ATOM 1574 N N . ILE A 1 199 ? 8.102 28.859 12.226 1.00 38.53 199 ILE A N 1
ATOM 1575 C CA . ILE A 1 199 ? 9.089 29.760 12.856 1.00 38.53 199 ILE A CA 1
ATOM 1576 C C . ILE A 1 199 ? 10.425 29.532 12.141 1.00 38.53 199 ILE A C 1
ATOM 1578 O O . ILE A 1 199 ? 10.899 28.373 12.103 1.00 38.53 199 ILE A O 1
#

pLDDT: mean 82.21, std 16.16, range [37.75, 96.94]

Radius of gyration: 35.23 Å; chains: 1; bounding box: 75×65×104 Å

Foldseek 3Di:
DDPPPPDCPDPVNVVVVVVVVLLVVQLVVQVVVLVVCCVPPVPPPPDDSVVSSVVSSVVSVVVVVVCCCVQPVVLVVVLVVLVVVVVVVPLVDADDDPHPDVVSRVSRVVSVVVSVVSVVVLVVVLVVLVVVLVVLVVVLVVQLVVLVVCCPDDDDPVVNVVSVVSNVVSVVVNVVSVVSNVVSVVSPPPPPPPPPPDD

InterPro domains:
  IPR003660 HAMP domain [PF00672] (70-120)
  IPR003660 HAMP domain [PS50885] (70-123)
  IPR003660 HAMP domain [SM00304] (70-123)
  IPR003661 Signal transduction histidine kinase, dimerisation/phosphoacceptor domain [PF00512] (126-188)
  IPR003661 Signal transduction histidine kinase, dimerisation/phosphoacceptor domain [SM00388] (124-189)
  IPR003661 Signal transduction histidine kinase, dimerisation/phosphoacceptor domain [cd00082] (122-185)
  IPR036097 Signal transduction histidine kinase, dimerisation/phosphoacceptor domain superfamily [SSF47384] (109-190)
  IPR050398 Heme sensor protein HssS/ArlS-like [PTHR45528] (53-197)